Protein AF-0000000065848396 (afdb_homodimer)

Solvent-accessible surface area (backbone atoms only — not comparable to full-atom values): 16057 Å² total; per-residue (Å²): 111,84,76,54,69,66,29,52,51,47,54,48,28,30,53,75,63,71,50,52,52,66,54,48,19,72,72,70,73,44,56,36,46,55,53,37,18,37,44,68,37,50,37,58,39,52,72,68,53,24,49,52,49,33,57,69,35,70,49,64,78,75,54,36,60,64,39,44,38,83,53,74,72,52,71,54,66,94,72,57,81,52,70,48,51,32,45,59,54,50,51,43,37,43,39,29,64,21,47,49,54,54,48,32,75,74,74,41,67,54,36,61,36,84,72,64,48,51,63,48,79,46,82,41,88,39,99,93,44,46,22,43,33,39,40,38,38,14,36,54,46,66,68,78,87,128,119,84,77,53,68,66,29,52,51,49,52,48,30,29,54,75,64,71,51,51,51,67,55,47,18,72,73,70,75,44,57,36,46,57,53,36,17,38,45,67,37,50,35,60,40,52,70,69,55,24,48,54,49,31,58,69,37,71,50,65,75,74,52,35,60,65,38,44,37,83,53,74,70,52,74,56,66,92,73,57,83,52,68,48,50,32,45,58,53,50,49,43,39,45,38,30,64,21,48,49,53,54,48,32,74,75,74,40,68,52,35,61,34,85,72,65,48,52,63,49,78,46,85,40,87,41,98,92,44,46,22,44,34,37,40,37,38,12,34,52,46,66,69,78,88,128

pLDDT: mean 94.04, std 8.01, range [52.53, 98.75]

Nearest PDB structures (foldseek):
  2ivb-assembly1_C  TM=9.285E-01  e=3.040E-15  Escherichia coli
  2ivg-assembly1_J  TM=9.395E-01  e=4.922E-15  Escherichia coli
  2iu7-assembly1_I  TM=9.360E-01  e=4.108E-15  Escherichia coli
  2iuo-assembly1_J  TM=9.407E-01  e=5.896E-15  Escherichia coli
  2ivq-assembly1_D  TM=9.450E-01  e=2.088E-14  Escherichia coli

InterPro domains:
  IPR003712 Cyanate lyase, C-terminal [PF02560] (78-145)
  IPR003712 Cyanate lyase, C-terminal [SM01116] (74-146)
  IPR003712 Cyanate lyase, C-terminal [cd00559] (79-146)
  IPR008076 Cyanate hydratase [MF_00535] (1-146)
  IPR008076 Cyanate hydratase [PIRSF001263] (3-146)
  IPR008076 Cyanate hydratase [PR01693] (14-29)
  IPR008076 Cyanate hydratase [PR01693] (34-51)
  IPR008076 Cyanate hydratase [PR01693] (82-96)
  IPR008076 Cyanate hydratase [PR01693] (100-116)
  IPR008076 Cyanate hydratase [PR01693] (131-141)
  IPR008076 Cyanate hydratase [PTHR34186] (4-146)
  IPR008076 Cyanate hydratase [TIGR00673] (3-146)
  IPR010982 Lambda repressor-like, DNA-binding domain superfamily [G3DSA:1.10.260.40] (4-78)
  IPR010982 Lambda repressor-like, DNA-binding domain superfamily [SSF47413] 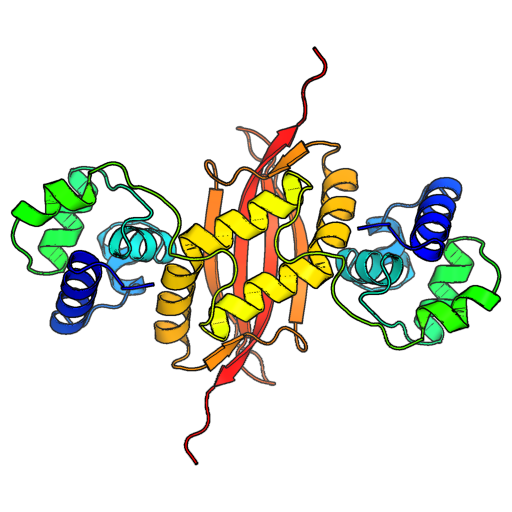(1-76)
  IPR036581 Cyanate lyase, C-terminal domain superfamily [G3DSA:3.30.1160.10] (80-146)
  IPR036581 Cyanate lyase, C-terminal domain superfamily [SSF55234] (79-146)

Organism: Trichormus variabilis (strain ATCC 29413 / PCC 7937) (NCBI:txid240292)

Sequence (292 aa):
MSIPEITQTLLQAKKDQGLSFADLEAILGRNEVWIAALFYRQASASEEEAKLLVEALGLDPSYIQHLTEYPIKGLGPIVPTDPLIYRFYEIMQVYGFPIKQVIQEKFGDGIMSAIDFTLDVEKEADPKGDRVKITMSGKFLPYKKWMSIPEITQTLLQAKKDQGLSFADLEAILGRNEVWIAALFYRQASASEEEAKLLVEALGLDPSYIQHLTEYPIKGLGPIVPTDPLIYRFYEIMQVYGFPIKQVIQEKFGDGIMSAIDFTLDVEKEADPKGDRVKITMSGKFLPYKKW

Radius of gyration: 21.17 Å; Cα contacts (8 Å, |Δi|>4): 475; chains: 2; bounding box: 58×64×42 Å

Foldseek 3Di:
DDQDPQLVVLVVLCVVLVHALVNLCVQLVDASVQVNCLSSQQDADDLVSLVSSCVSSVHDSVCSVVSHDHGDHDDDDPQDPPPVVNVVVVVCVVCVVVVVVVCCVVPNAFDFDPVQKDKHWDWDDDPVDIDIDMDIHGDTDHDDDD/DDQDPQLVVLVVLCVVLVHALVNLCVQLVDASVQVNCLSSQQDADDLVSLVSSCVSSVHDSVCSVVSHDHGDHDDDDPQDPPPVVNVVVVVCVVCVVVVVVVCCVVPNAFDFDPVQKDKHWDWDDDPVDIDIDMDIHGDTDHDDDD

Secondary structure (DSSP, 8-state):
----HHHHHHHHHHHHTT--HHHHHHHHSS-HHHHHHHHTTSS---HHHHHHHHHHHT--TTHHHHHHSPPPP--S-SS--SHHHHHHHHHHHHHHHHHHHHHHHHH-SEEEEEEEEEEEEEEEP-TT--EEEEEEEEEEEEPP--/----HHHHHHHHHHHHTT--HHHHHHHHSS-HHHHHHHHTTSS---HHHHHHHHHHHT--THHHHHHHSPPPP--S-SS--SHHHHHHHHHHHHHHHHHHHHHHHHH-SEEEEEEEEEEEEEEEP-TT--EEEEEEEEEEEEPP--

Structure (mmCIF, N/CA/C/O backbone):
data_AF-0000000065848396-model_v1
#
loop_
_entity.id
_entity.type
_entity.pdbx_description
1 polymer 'Cyanate hydratase'
#
loop_
_atom_site.group_PDB
_atom_site.id
_atom_site.type_symbol
_atom_site.label_atom_id
_atom_site.label_alt_id
_atom_site.label_comp_id
_atom_site.label_asym_id
_atom_site.label_entity_id
_atom_site.label_seq_id
_atom_site.pdbx_PDB_ins_code
_atom_site.Cartn_x
_atom_site.Cartn_y
_atom_site.Cartn_z
_atom_site.occupancy
_atom_site.B_iso_or_equiv
_atom_site.auth_seq_id
_atom_site.auth_comp_id
_atom_site.auth_asym_id
_atom_site.auth_atom_id
_atom_site.pdbx_PDB_model_num
ATOM 1 N N . MET A 1 1 ? 2.34 18.516 -9.391 1 52.53 1 MET A N 1
ATOM 2 C CA . MET A 1 1 ? 1.205 19.141 -8.711 1 52.53 1 MET A CA 1
ATOM 3 C C . MET A 1 1 ? 1.679 20.141 -7.664 1 52.53 1 MET A C 1
ATOM 5 O O . MET A 1 1 ? 2.752 19.984 -7.082 1 52.53 1 MET A O 1
ATOM 9 N N . SER A 1 2 ? 1.187 21.375 -7.848 1 64.31 2 SER A N 1
ATOM 10 C CA . SER A 1 2 ? 1.61 22.438 -6.938 1 64.31 2 SER A CA 1
ATOM 11 C C . SER A 1 2 ? 1.011 22.234 -5.551 1 64.31 2 SER A C 1
ATOM 13 O O . SER A 1 2 ? -0.175 21.922 -5.418 1 64.31 2 SER A O 1
ATOM 15 N N . ILE A 1 3 ? 1.808 21.969 -4.516 1 78.06 3 ILE A N 1
ATOM 16 C CA . ILE A 1 3 ? 1.399 21.875 -3.119 1 78.06 3 ILE A CA 1
ATOM 17 C C . ILE A 1 3 ? 0.64 23.141 -2.713 1 78.06 3 ILE A C 1
ATOM 19 O O . ILE A 1 3 ? 1.119 24.25 -2.926 1 78.06 3 ILE A O 1
ATOM 23 N N . PRO A 1 4 ? -0.564 22.984 -2.227 1 84.69 4 PRO A N 1
ATOM 24 C CA . PRO A 1 4 ? -1.366 24.141 -1.828 1 84.69 4 PRO A CA 1
ATOM 25 C C . PRO A 1 4 ? -0.643 25.047 -0.832 1 84.69 4 PRO A C 1
ATOM 27 O O . PRO A 1 4 ? 0.176 24.562 -0.041 1 84.69 4 PRO A O 1
ATOM 30 N N . GLU A 1 5 ? -0.976 26.312 -0.883 1 91.75 5 GLU A N 1
ATOM 31 C CA . GLU A 1 5 ? -0.354 27.312 -0.012 1 91.75 5 GLU A CA 1
ATOM 32 C C . GLU A 1 5 ? -0.564 26.969 1.459 1 91.75 5 GLU A C 1
ATOM 34 O O . GLU A 1 5 ? 0.347 27.109 2.275 1 91.75 5 GLU A O 1
ATOM 39 N N . ILE A 1 6 ? -1.731 26.516 1.805 1 94.44 6 ILE A N 1
ATOM 40 C CA . ILE A 1 6 ? -2.021 26.203 3.201 1 94.44 6 ILE A CA 1
ATOM 41 C C . ILE A 1 6 ? -1.119 25.062 3.678 1 94.44 6 ILE A C 1
ATOM 43 O O . ILE A 1 6 ? -0.681 25.062 4.828 1 94.44 6 ILE A O 1
ATOM 47 N N . THR A 1 7 ? -0.862 24.109 2.848 1 96.31 7 THR A N 1
ATOM 48 C CA . THR A 1 7 ? 0.032 23.016 3.201 1 96.31 7 THR A CA 1
ATOM 49 C C . THR A 1 7 ? 1.422 23.547 3.549 1 96.31 7 THR A C 1
ATOM 51 O O . THR A 1 7 ? 2.006 23.156 4.559 1 96.31 7 THR A O 1
ATOM 54 N N . GLN A 1 8 ? 1.905 24.484 2.73 1 96.38 8 GLN A N 1
ATOM 55 C CA . GLN A 1 8 ? 3.211 25.078 2.992 1 96.38 8 GLN A CA 1
ATOM 56 C C . GLN A 1 8 ? 3.221 25.812 4.332 1 96.38 8 GLN A C 1
ATOM 58 O O . GLN A 1 8 ? 4.18 25.703 5.098 1 96.38 8 GLN A O 1
ATOM 63 N N . THR A 1 9 ? 2.188 26.5 4.559 1 97.69 9 THR A N 1
ATOM 64 C CA . THR A 1 9 ? 2.062 27.25 5.805 1 97.69 9 THR A CA 1
ATOM 65 C C . THR A 1 9 ? 2.074 26.297 7.004 1 97.69 9 THR A C 1
ATOM 67 O O . THR A 1 9 ? 2.789 26.531 7.98 1 97.69 9 THR A O 1
ATOM 70 N N . LEU A 1 10 ? 1.293 25.25 6.902 1 98.31 10 LEU A N 1
ATOM 71 C CA . LEU A 1 10 ? 1.194 24.297 7.996 1 98.31 10 LEU A CA 1
ATOM 72 C C . LEU A 1 10 ? 2.529 23.594 8.227 1 98.31 10 LEU A C 1
ATOM 74 O O . LEU A 1 10 ? 2.959 23.422 9.367 1 98.31 10 LEU A O 1
ATOM 78 N N . LEU A 1 11 ? 3.154 23.188 7.16 1 98 11 LEU A N 1
ATOM 79 C CA . LEU A 1 11 ? 4.445 22.516 7.266 1 98 11 LEU A CA 1
ATOM 80 C C . LEU A 1 11 ? 5.488 23.453 7.887 1 98 11 LEU A C 1
ATOM 82 O O . LEU A 1 11 ? 6.277 23.016 8.734 1 98 11 LEU A O 1
ATOM 86 N N . GLN A 1 12 ? 5.465 24.719 7.469 1 98 12 GLN A N 1
ATOM 87 C CA . GLN A 1 12 ? 6.406 25.688 8.023 1 98 12 GLN A CA 1
ATOM 88 C C . GLN A 1 12 ? 6.137 25.938 9.5 1 98 12 GLN A C 1
ATOM 90 O O . GLN A 1 12 ? 7.07 26.016 10.305 1 98 12 GLN A O 1
ATOM 95 N N . ALA A 1 13 ? 4.906 26.062 9.859 1 98.62 13 ALA A N 1
ATOM 96 C CA . ALA A 1 13 ? 4.547 26.266 11.258 1 98.62 13 ALA A CA 1
ATOM 97 C C . ALA A 1 13 ? 5.004 25.094 12.125 1 98.62 13 ALA A C 1
ATOM 99 O O . ALA A 1 13 ? 5.512 25.297 13.234 1 98.62 13 ALA A O 1
ATOM 100 N N . LYS A 1 14 ? 4.758 23.875 11.594 1 98.75 14 LYS A N 1
ATOM 101 C CA . LYS A 1 14 ? 5.227 22.688 12.297 1 98.75 14 LYS A CA 1
ATOM 102 C C . LYS A 1 14 ? 6.73 22.734 12.531 1 98.75 14 LYS A C 1
ATOM 104 O O . LYS A 1 14 ? 7.203 22.453 13.641 1 98.75 14 LYS A O 1
ATOM 109 N N . LYS A 1 15 ? 7.449 23.125 11.523 1 98.06 15 LYS A N 1
ATOM 110 C CA . LYS A 1 15 ? 8.898 23.25 11.609 1 98.06 15 LYS A CA 1
ATOM 111 C C . LYS A 1 15 ? 9.297 24.328 12.609 1 98.06 15 LYS A C 1
ATOM 113 O O . LYS A 1 15 ? 10.219 24.141 13.414 1 98.06 15 LYS A O 1
ATOM 118 N N . ASP A 1 16 ? 8.625 25.453 12.578 1 98.44 16 ASP A N 1
ATOM 119 C CA . ASP A 1 16 ? 8.922 26.578 13.461 1 98.44 16 ASP A CA 1
ATOM 120 C C . ASP A 1 16 ? 8.734 26.188 14.93 1 98.44 16 ASP A C 1
ATOM 122 O O . ASP A 1 16 ? 9.453 26.672 15.805 1 98.44 16 ASP A O 1
ATOM 126 N N . GLN A 1 17 ? 7.793 25.297 15.172 1 98.56 17 GLN A N 1
ATOM 127 C CA . GLN A 1 17 ? 7.512 24.859 16.531 1 98.56 17 GLN A CA 1
ATOM 128 C C . GLN A 1 17 ? 8.422 23.703 16.938 1 98.56 17 GLN A C 1
ATOM 130 O O . GLN A 1 17 ? 8.367 23.234 18.078 1 98.56 17 GLN A O 1
ATOM 135 N N . GLY A 1 18 ? 9.211 23.172 15.969 1 98.31 18 GLY A N 1
ATOM 136 C CA . GLY A 1 18 ? 10.094 22.047 16.234 1 98.31 18 GLY A CA 1
ATOM 137 C C . GLY A 1 18 ? 9.359 20.75 16.469 1 98.31 18 GLY A C 1
ATOM 138 O O . GLY A 1 18 ? 9.789 19.906 17.281 1 98.31 18 GLY A O 1
ATOM 139 N N . LEU A 1 19 ? 8.219 20.625 15.797 1 98.62 19 LEU A N 1
ATOM 140 C CA . LEU A 1 19 ? 7.383 19.453 16.031 1 98.62 19 LEU A CA 1
ATOM 141 C C . LEU A 1 19 ? 7.484 18.484 14.852 1 98.62 19 LEU A C 1
ATOM 143 O O . LEU A 1 19 ? 7.617 18.906 13.703 1 98.62 19 LEU A O 1
ATOM 147 N N . SER A 1 20 ? 7.426 17.156 15.133 1 98.56 20 SER A N 1
ATOM 148 C CA . SER A 1 20 ? 7.215 16.125 14.133 1 98.56 20 SER A CA 1
ATOM 149 C C . SER A 1 20 ? 5.75 15.711 14.062 1 98.56 20 SER A C 1
ATOM 151 O O . SER A 1 20 ? 4.945 16.125 14.906 1 98.56 20 SER A O 1
ATOM 153 N N . PHE A 1 21 ? 5.438 14.977 13.109 1 98.62 21 PHE A N 1
ATOM 154 C CA . PHE A 1 21 ? 4.082 14.438 13.07 1 98.62 21 PHE A CA 1
ATOM 155 C C . PHE A 1 21 ? 3.84 13.484 14.234 1 98.62 21 PHE A C 1
ATOM 157 O O . PHE A 1 21 ? 2.719 13.383 14.734 1 98.62 21 PHE A O 1
ATOM 164 N N . ALA A 1 22 ? 4.887 12.797 14.68 1 98.25 22 ALA A N 1
ATOM 165 C CA . ALA A 1 22 ? 4.781 11.953 15.859 1 98.25 22 ALA A CA 1
ATOM 166 C C . ALA A 1 22 ? 4.441 12.781 17.094 1 98.25 22 ALA A C 1
ATOM 168 O O . ALA A 1 22 ? 3.631 12.359 17.922 1 98.25 22 ALA A O 1
ATOM 169 N N . ASP A 1 23 ? 5.055 13.953 17.203 1 98.62 23 ASP A N 1
ATOM 170 C CA . ASP A 1 23 ? 4.723 14.859 18.297 1 98.62 23 ASP A CA 1
ATOM 171 C C . ASP A 1 23 ? 3.258 15.281 18.234 1 98.62 23 ASP A C 1
ATOM 173 O O . ASP A 1 23 ? 2.57 15.32 19.25 1 98.62 23 ASP A O 1
ATOM 177 N N . LEU A 1 24 ? 2.836 15.609 17.047 1 98.75 24 LEU A N 1
ATOM 178 C CA . LEU A 1 24 ? 1.456 16.047 16.875 1 98.75 24 LEU A CA 1
ATOM 179 C C . LEU A 1 24 ? 0.481 14.914 17.188 1 98.75 24 LEU A C 1
ATOM 181 O O . LEU A 1 24 ? -0.616 15.156 17.688 1 98.75 24 LEU A O 1
ATOM 185 N N . GLU A 1 25 ? 0.833 13.672 16.828 1 98.5 25 GLU A N 1
ATOM 186 C CA . GLU A 1 25 ? 0.019 12.523 17.203 1 98.5 25 GLU A CA 1
ATOM 187 C C . GLU A 1 25 ? -0.189 12.461 18.703 1 98.5 25 GLU A C 1
ATOM 189 O O . GLU A 1 25 ? -1.297 12.195 19.172 1 98.5 25 GLU A O 1
ATOM 194 N N . ALA A 1 26 ? 0.843 12.711 19.438 1 98.19 26 ALA A N 1
ATOM 195 C CA . ALA A 1 26 ? 0.766 12.695 20.891 1 98.19 26 ALA A CA 1
ATOM 196 C C . ALA A 1 26 ? -0.156 13.805 21.406 1 98.19 26 ALA A C 1
ATOM 198 O O . ALA A 1 26 ? -0.846 13.625 22.406 1 98.19 26 ALA A O 1
ATOM 199 N N . ILE A 1 27 ? -0.21 14.906 20.703 1 98 27 ILE A N 1
ATOM 200 C CA . ILE A 1 27 ? -0.981 16.062 21.125 1 98 27 ILE A CA 1
ATOM 201 C C . ILE A 1 27 ? -2.451 15.875 20.75 1 98 27 ILE A C 1
ATOM 203 O O . ILE A 1 27 ? -3.342 16.141 21.562 1 98 27 ILE A O 1
ATOM 207 N N . LEU A 1 28 ? -2.711 15.383 19.562 1 98.06 28 LEU A N 1
ATOM 208 C CA . LEU A 1 28 ? -4.066 15.336 19.016 1 98.06 28 LEU A CA 1
ATOM 209 C C . LEU A 1 28 ? -4.73 14 19.328 1 98.06 28 LEU A C 1
ATOM 211 O O . LEU A 1 28 ? -5.953 13.875 19.281 1 98.06 28 LEU A O 1
ATOM 215 N N . GLY A 1 29 ? -3.877 12.945 19.562 1 97.81 29 GLY A N 1
ATOM 216 C CA . GLY A 1 29 ? -4.418 11.609 19.734 1 97.81 29 GLY A CA 1
ATOM 217 C C . GLY A 1 29 ? -4.883 10.977 18.438 1 97.81 29 GLY A C 1
ATOM 218 O O . GLY A 1 29 ? -5.812 10.164 18.438 1 97.81 29 GLY A O 1
ATOM 219 N N . ARG A 1 30 ? -4.383 11.445 17.344 1 97.75 30 ARG A N 1
ATOM 220 C CA . ARG A 1 30 ? -4.688 10.906 16.016 1 97.75 30 ARG A CA 1
ATOM 221 C C . ARG A 1 30 ? -3.42 10.438 15.32 1 97.75 30 ARG A C 1
ATOM 223 O O . ARG A 1 30 ? -2.328 10.945 15.586 1 97.75 30 ARG A O 1
ATOM 230 N N . ASN A 1 31 ? -3.562 9.516 14.461 1 97.81 31 ASN A N 1
ATOM 231 C CA . ASN A 1 31 ? -2.453 8.922 13.719 1 97.81 31 ASN A CA 1
ATOM 232 C C . ASN A 1 31 ? -1.663 9.977 12.953 1 97.81 31 ASN A C 1
ATOM 234 O O . ASN A 1 31 ? -2.246 10.883 12.352 1 97.81 31 ASN A O 1
ATOM 238 N N . GLU A 1 32 ? -0.376 9.797 12.992 1 98.44 32 GLU A N 1
ATOM 239 C CA . GLU A 1 32 ? 0.486 10.812 12.391 1 98.44 32 GLU A CA 1
ATOM 240 C C . GLU A 1 32 ? 0.264 10.906 10.883 1 98.44 32 GLU A C 1
ATOM 242 O O . GLU A 1 32 ? 0.361 11.984 10.305 1 98.44 32 GLU A O 1
ATOM 247 N N . VAL A 1 33 ? -0.006 9.781 10.203 1 98.38 33 VAL A N 1
ATOM 248 C CA . VAL A 1 33 ? -0.252 9.836 8.766 1 98.38 33 VAL A CA 1
ATOM 249 C C . VAL A 1 33 ? -1.547 10.594 8.484 1 98.38 33 VAL A C 1
ATOM 251 O O . VAL A 1 33 ? -1.633 11.359 7.523 1 98.38 33 VAL A O 1
ATOM 254 N N . TRP A 1 34 ? -2.533 10.422 9.336 1 98 34 TRP A N 1
ATOM 255 C CA . TRP A 1 34 ? -3.785 11.156 9.203 1 98 34 TRP A CA 1
ATOM 256 C C . TRP A 1 34 ? -3.559 12.656 9.391 1 98 34 TRP A C 1
ATOM 258 O O . TRP A 1 34 ? -4.113 13.469 8.648 1 98 34 TRP A O 1
ATOM 268 N N . ILE A 1 35 ? -2.73 13.008 10.375 1 98.62 35 ILE A N 1
ATOM 269 C CA . ILE A 1 35 ? -2.424 14.414 10.609 1 98.62 35 ILE A CA 1
ATOM 270 C C . ILE A 1 35 ? -1.701 15 9.398 1 98.62 35 ILE A C 1
ATOM 272 O O . ILE A 1 35 ? -2.006 16.109 8.961 1 98.62 35 ILE A O 1
ATOM 276 N N . ALA A 1 36 ? -0.759 14.219 8.852 1 98.25 36 ALA A N 1
ATOM 277 C CA . ALA A 1 36 ? -0.097 14.664 7.625 1 98.25 36 ALA A CA 1
ATOM 278 C C . ALA A 1 36 ? -1.104 14.852 6.492 1 98.25 36 ALA A C 1
ATOM 280 O O . ALA A 1 36 ? -0.993 15.789 5.703 1 98.25 36 ALA A O 1
ATOM 281 N N . ALA A 1 37 ? -2.068 14.008 6.383 1 97 37 ALA A N 1
ATOM 282 C CA . ALA A 1 37 ? -3.109 14.133 5.363 1 97 37 ALA A CA 1
ATOM 283 C C . ALA A 1 37 ? -3.92 15.406 5.562 1 97 37 ALA A C 1
ATOM 285 O O . ALA A 1 37 ? -4.355 16.031 4.59 1 97 37 ALA A O 1
ATOM 286 N N . LEU A 1 38 ? -4.105 15.82 6.805 1 97.06 38 LEU A N 1
ATOM 287 C CA . LEU A 1 38 ? -4.77 17.078 7.094 1 97.06 38 LEU A CA 1
ATOM 288 C C . LEU A 1 38 ? -3.973 18.25 6.531 1 97.06 38 LEU A C 1
ATOM 290 O O . LEU A 1 38 ? -4.543 19.172 5.938 1 97.06 38 LEU A O 1
ATOM 294 N N . PHE A 1 39 ? -2.654 18.156 6.699 1 97.62 39 PHE A N 1
ATOM 295 C CA . PHE A 1 39 ? -1.775 19.203 6.188 1 97.62 39 PHE A CA 1
ATOM 296 C C . PHE A 1 39 ? -1.94 19.359 4.68 1 97.62 39 PHE A C 1
ATOM 298 O O . PHE A 1 39 ? -1.906 20.469 4.156 1 97.62 39 PHE A O 1
ATOM 305 N N . TYR A 1 40 ? -2.186 18.25 4.043 1 95.81 40 TYR A N 1
ATOM 306 C CA . TYR A 1 40 ? -2.281 18.25 2.59 1 95.81 40 TYR A CA 1
ATOM 307 C C . TYR A 1 40 ? -3.73 18.375 2.139 1 95.81 40 TYR A C 1
ATOM 309 O O . TYR A 1 40 ? -4.043 18.172 0.963 1 95.81 40 TYR A O 1
ATOM 317 N N . ARG A 1 41 ? -4.602 18.625 3.062 1 94.44 41 ARG A N 1
ATOM 318 C CA . ARG A 1 41 ? -6.023 18.828 2.811 1 94.44 41 ARG A CA 1
ATOM 319 C C . ARG A 1 41 ? -6.645 17.594 2.158 1 94.44 41 ARG A C 1
ATOM 321 O O . ARG A 1 41 ? -7.438 17.719 1.222 1 94.44 41 ARG A O 1
ATOM 328 N N . GLN A 1 42 ? -6.254 16.422 2.617 1 94.56 42 GLN A N 1
ATOM 329 C CA . GLN A 1 42 ? -6.824 15.156 2.148 1 94.56 42 GLN A CA 1
ATOM 330 C C . GLN A 1 42 ? -7.707 14.523 3.221 1 94.56 42 GLN A C 1
ATOM 332 O O . GLN A 1 42 ? -8.164 13.391 3.062 1 94.56 42 GLN A O 1
ATOM 337 N N . ALA A 1 43 ? -7.859 15.227 4.336 1 95.81 43 ALA A N 1
ATOM 338 C CA . ALA A 1 43 ? -8.734 14.852 5.445 1 95.81 43 ALA A CA 1
ATOM 339 C C . ALA A 1 43 ? -9.383 16.078 6.066 1 95.81 43 ALA A C 1
ATOM 341 O O . ALA A 1 43 ? -9 17.219 5.773 1 95.81 43 ALA A O 1
ATOM 342 N N . SER A 1 44 ? -10.398 15.844 6.832 1 96.81 44 SER A N 1
ATOM 343 C CA . SER A 1 44 ? -11.07 16.906 7.566 1 96.81 44 SER A CA 1
ATOM 344 C C . SER A 1 44 ? -11.062 16.641 9.062 1 96.81 44 SER A C 1
ATOM 346 O O . SER A 1 44 ? -11.359 15.531 9.5 1 96.81 44 SER A O 1
ATOM 348 N N . ALA A 1 45 ? -10.68 17.656 9.75 1 97.81 45 ALA A N 1
ATOM 349 C CA . ALA A 1 45 ? -10.656 17.562 11.203 1 97.81 45 ALA A CA 1
ATOM 350 C C . ALA A 1 45 ? -11.984 18.016 11.805 1 97.81 45 ALA A C 1
ATOM 352 O O . ALA A 1 45 ? -12.727 18.766 11.172 1 97.81 45 ALA A O 1
ATOM 353 N N . SER A 1 46 ? -12.258 17.516 12.984 1 97.88 46 SER A N 1
ATOM 354 C CA . SER A 1 46 ? -13.289 18.172 13.781 1 97.88 46 SER A CA 1
ATOM 355 C C . SER A 1 46 ? -12.844 19.547 14.242 1 97.88 46 SER A C 1
ATOM 357 O O . SER A 1 46 ? -11.656 19.875 14.188 1 97.88 46 SER A O 1
ATOM 359 N N . GLU A 1 47 ? -13.828 20.266 14.711 1 97.81 47 GLU A N 1
ATOM 360 C CA . GLU A 1 47 ? -13.484 21.578 15.258 1 97.81 47 GLU A CA 1
ATOM 361 C C . GLU A 1 47 ? -12.5 21.453 16.406 1 97.81 47 GLU A C 1
ATOM 363 O O . GLU A 1 47 ? -11.547 22.234 16.516 1 97.81 47 GLU A O 1
ATOM 368 N N . GLU A 1 48 ? -12.719 20.5 17.25 1 98.19 48 GLU A N 1
ATOM 369 C CA . GLU A 1 48 ? -11.844 20.281 18.391 1 98.19 48 GLU A CA 1
ATOM 370 C C . GLU A 1 48 ? -10.43 19.906 17.953 1 98.19 48 GLU A C 1
ATOM 372 O O . GLU A 1 48 ? -9.453 20.453 18.469 1 98.19 48 GLU A O 1
ATOM 377 N N . GLU A 1 49 ? -10.289 19.031 17.031 1 98.38 49 GLU A N 1
ATOM 378 C CA . GLU A 1 49 ? -8.992 18.609 16.5 1 98.38 49 GLU A CA 1
ATOM 379 C C . GLU A 1 49 ? -8.266 19.797 15.859 1 98.38 49 GLU A C 1
ATOM 381 O O . GLU A 1 49 ? -7.066 19.969 16.078 1 98.38 49 GLU A O 1
ATOM 386 N N . ALA A 1 50 ? -9.062 20.531 15.109 1 98.5 50 ALA A N 1
ATOM 387 C CA . ALA A 1 50 ? -8.484 21.672 14.406 1 98.5 50 ALA A CA 1
ATOM 388 C C . ALA A 1 50 ? -7.957 22.703 15.391 1 98.5 50 ALA A C 1
ATOM 390 O O . ALA A 1 50 ? -6.879 23.266 15.188 1 98.5 50 ALA A O 1
ATOM 391 N N . LYS A 1 51 ? -8.664 22.969 16.422 1 98.44 51 LYS A N 1
ATOM 392 C CA . LYS A 1 51 ? -8.242 23.922 17.438 1 98.44 51 LYS A CA 1
ATOM 393 C C . LYS A 1 51 ? -6.941 23.484 18.094 1 98.44 51 LYS A C 1
ATOM 395 O O . LYS A 1 51 ? -6.012 24.281 18.25 1 98.44 51 LYS A O 1
ATOM 400 N N . LEU A 1 52 ? -6.871 22.219 18.453 1 98.5 52 LEU A N 1
ATOM 401 C CA . LEU A 1 52 ? -5.664 21.672 19.062 1 98.5 52 LEU A CA 1
ATOM 402 C C . LEU A 1 52 ? -4.465 21.812 18.141 1 98.5 52 LEU A C 1
ATOM 404 O O . LEU A 1 52 ? -3.377 22.203 18.562 1 98.5 52 LEU A O 1
ATOM 408 N N . LEU A 1 53 ? -4.691 21.516 16.891 1 98.69 53 LEU A N 1
ATOM 409 C CA . LEU A 1 53 ? -3.611 21.578 15.906 1 98.69 53 LEU A CA 1
ATOM 410 C C . LEU A 1 53 ? -3.137 23 15.703 1 98.69 53 LEU A C 1
ATOM 412 O O . LEU A 1 53 ? -1.932 23.266 15.711 1 98.69 53 LEU A O 1
ATOM 416 N N . VAL A 1 54 ? -4.066 23.906 15.523 1 98.62 54 VAL A N 1
ATOM 417 C CA . VAL A 1 54 ? -3.75 25.312 15.273 1 98.62 54 VAL A CA 1
ATOM 418 C C . VAL A 1 54 ? -3.008 25.891 16.484 1 98.62 54 VAL A C 1
ATOM 420 O O . VAL A 1 54 ? -2.043 26.641 16.312 1 98.62 54 VAL A O 1
ATOM 423 N N . GLU A 1 55 ? -3.428 25.547 17.625 1 98.62 55 GLU A N 1
ATOM 424 C CA . GLU A 1 55 ? -2.754 25.984 18.844 1 98.62 55 GLU A CA 1
ATOM 4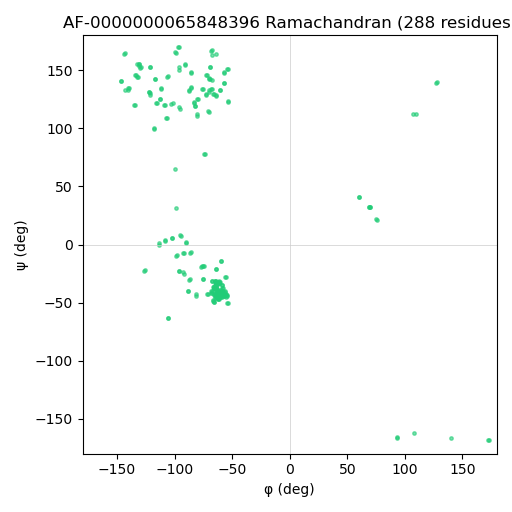25 C C . GLU A 1 55 ? -1.341 25.422 18.938 1 98.62 55 GLU A C 1
ATOM 427 O O . GLU A 1 55 ? -0.388 26.141 19.219 1 98.62 55 GLU A O 1
ATOM 432 N N . ALA A 1 56 ? -1.214 24.172 18.656 1 98.62 56 ALA A N 1
ATOM 433 C CA . ALA A 1 56 ? 0.091 23.516 18.719 1 98.62 56 ALA A CA 1
ATOM 434 C C . ALA A 1 56 ? 1.063 24.141 17.719 1 98.62 56 ALA A C 1
ATOM 436 O O . ALA A 1 56 ? 2.264 24.234 17.984 1 98.62 56 ALA A O 1
ATOM 437 N N . LEU A 1 57 ? 0.53 24.609 16.609 1 98.75 57 LEU A N 1
ATOM 438 C CA . LEU A 1 57 ? 1.362 25.125 15.539 1 98.75 57 LEU A CA 1
ATOM 439 C C . LEU A 1 57 ? 1.563 26.641 15.688 1 98.75 57 LEU A C 1
ATOM 441 O O . LEU A 1 57 ? 2.314 27.25 14.93 1 98.75 57 LEU A O 1
ATOM 445 N N . GLY A 1 58 ? 0.864 27.219 16.625 1 98.5 58 GLY A N 1
ATOM 446 C CA . GLY A 1 58 ? 0.965 28.656 16.828 1 98.5 58 GLY A CA 1
ATOM 447 C C . GLY A 1 58 ? 0.363 29.469 15.695 1 98.5 58 GLY A C 1
ATOM 448 O O . GLY A 1 58 ? 0.884 30.516 15.336 1 98.5 58 GLY A O 1
ATOM 449 N N . LEU A 1 59 ? -0.651 28.953 15.094 1 98.44 59 LEU A N 1
ATOM 450 C CA . LEU A 1 59 ? -1.266 29.594 13.945 1 98.44 59 LEU A CA 1
ATOM 451 C C . LEU A 1 59 ? -2.51 30.375 14.359 1 98.44 59 LEU A C 1
ATOM 453 O O . LEU A 1 59 ? -3.041 30.172 15.453 1 98.44 59 LEU A O 1
ATOM 457 N N . ASP A 1 60 ? -2.926 31.219 13.461 1 97.88 60 ASP A N 1
ATOM 458 C CA . ASP A 1 60 ? -4.145 32 13.641 1 97.88 60 ASP A CA 1
ATOM 459 C C . ASP A 1 60 ? -5.379 31.109 13.609 1 97.88 60 ASP A C 1
ATOM 461 O O . ASP A 1 60 ? -5.465 30.188 12.789 1 97.88 60 ASP A O 1
ATOM 465 N N . PRO A 1 61 ? -6.414 31.406 14.484 1 97.81 61 PRO A N 1
ATOM 466 C CA . PRO A 1 61 ? -7.633 30.594 14.531 1 97.81 61 PRO A CA 1
ATOM 467 C C . PRO A 1 61 ? -8.375 30.562 13.195 1 97.81 61 PRO A C 1
ATOM 469 O O . PRO A 1 61 ? -9.25 29.719 12.992 1 97.81 61 PRO A O 1
ATOM 472 N N . SER A 1 62 ? -8.039 31.438 12.297 1 97.19 62 SER A N 1
ATOM 473 C CA . SER A 1 62 ? -8.688 31.453 10.992 1 97.19 62 SER A CA 1
ATOM 474 C C . SER A 1 62 ? -8.406 30.172 10.211 1 97.19 62 SER A C 1
ATOM 476 O O . SER A 1 62 ? -9.148 29.828 9.289 1 97.19 62 SER A O 1
ATOM 478 N N . TYR A 1 63 ? -7.363 29.438 10.531 1 97.44 63 TYR A N 1
ATOM 479 C CA . TYR A 1 63 ? -7.008 28.219 9.82 1 97.44 63 TYR A CA 1
ATOM 480 C C . TYR A 1 63 ? -7.945 27.078 10.203 1 97.44 63 TYR A C 1
ATOM 482 O O . TYR A 1 63 ? -8.008 26.047 9.508 1 97.44 63 TYR A O 1
ATOM 490 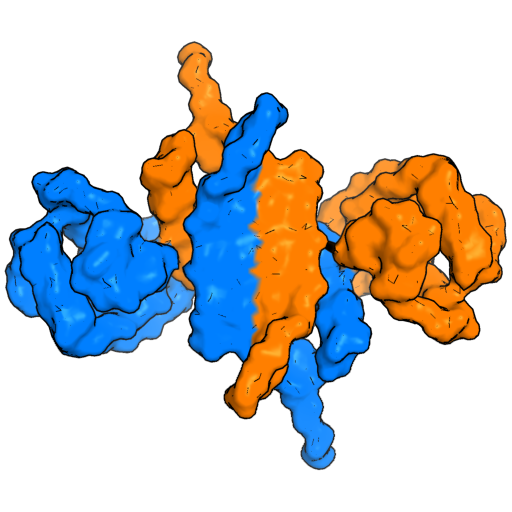N N . ILE A 1 64 ? -8.672 27.219 11.359 1 98 64 ILE A N 1
ATOM 491 C CA . ILE A 1 64 ? -9.586 26.188 11.82 1 98 64 ILE A CA 1
ATOM 492 C C . ILE A 1 64 ? -10.641 25.922 10.742 1 98 64 ILE A C 1
ATOM 494 O O . ILE A 1 64 ? -10.961 24.766 10.453 1 98 64 ILE A O 1
ATOM 498 N N . GLN A 1 65 ? -11.109 26.969 10.125 1 96.81 65 GLN A N 1
ATOM 499 C CA . GLN A 1 65 ? -12.133 26.812 9.094 1 96.81 65 GLN A CA 1
ATOM 500 C C . GLN A 1 65 ? -11.609 26 7.914 1 96.81 65 GLN A C 1
ATOM 502 O O . GLN A 1 65 ? -12.32 25.141 7.383 1 96.81 65 GLN A O 1
ATOM 507 N N . HIS A 1 66 ? -10.414 26.25 7.465 1 96 66 HIS A N 1
ATOM 508 C CA . HIS A 1 66 ? -9.82 25.531 6.348 1 96 66 HIS A CA 1
ATOM 509 C C . HIS A 1 66 ? -9.648 24.047 6.672 1 96 66 HIS A C 1
ATOM 511 O O . HIS A 1 66 ? -9.891 23.188 5.824 1 96 66 HIS A O 1
ATOM 517 N N . LEU A 1 67 ? -9.266 23.734 7.891 1 97.56 67 LEU A N 1
ATOM 518 C CA . LEU A 1 67 ? -8.922 22.391 8.305 1 97.56 67 LEU A CA 1
ATOM 519 C C . LEU A 1 67 ? -10.18 21.547 8.523 1 97.56 67 LEU A C 1
ATOM 521 O O . LEU A 1 67 ? -10.117 20.312 8.555 1 97.56 67 LEU A O 1
ATOM 525 N N . THR A 1 68 ? -11.328 22.219 8.703 1 97.88 68 THR A N 1
ATOM 526 C CA . THR A 1 68 ? -12.57 21.5 8.969 1 97.88 68 THR A CA 1
ATOM 527 C C . THR A 1 68 ? -13.391 21.344 7.691 1 97.88 68 THR A C 1
ATOM 529 O O . THR A 1 68 ? -14.359 20.594 7.66 1 97.88 68 THR A O 1
ATOM 532 N N . GLU A 1 69 ? -12.992 22.016 6.613 1 95.12 69 GLU A N 1
ATOM 533 C CA . GLU A 1 69 ? -13.703 21.953 5.34 1 95.12 69 GLU A CA 1
ATOM 534 C C . GLU A 1 69 ? -13.547 20.578 4.691 1 95.12 69 GLU A C 1
ATOM 536 O O . GLU A 1 69 ? -12.508 19.938 4.84 1 95.12 69 GLU A O 1
ATOM 541 N N . TYR A 1 70 ? -14.523 20.172 3.881 1 92.06 70 TYR A N 1
ATOM 542 C CA . TYR A 1 70 ? -14.461 18.906 3.166 1 92.06 70 TYR A CA 1
ATOM 543 C C . TYR A 1 70 ? -13.445 18.969 2.033 1 92.06 70 TYR A C 1
ATOM 545 O O . TYR A 1 70 ? -13.492 19.875 1.195 1 92.06 70 TYR A O 1
ATOM 553 N N . PRO A 1 71 ? -12.648 18.062 2.006 1 89.56 71 PRO A N 1
ATOM 554 C CA . PRO A 1 71 ? -11.555 18.125 1.033 1 89.56 71 PRO A CA 1
ATOM 555 C C . PRO A 1 71 ? -11.938 17.578 -0.333 1 89.56 71 PRO A C 1
ATOM 557 O O . PRO A 1 71 ? -12.836 16.734 -0.428 1 89.56 71 PRO A O 1
ATOM 560 N N . ILE A 1 72 ? -11.297 18.203 -1.37 1 85.94 72 ILE A N 1
ATOM 561 C CA . ILE A 1 72 ? -11.164 17.516 -2.648 1 85.94 72 ILE A CA 1
ATOM 562 C C . ILE A 1 72 ? -9.953 16.578 -2.607 1 85.94 72 ILE A C 1
ATOM 564 O O . ILE A 1 72 ? -8.828 17.031 -2.359 1 85.94 72 ILE A O 1
ATOM 568 N N . LYS A 1 73 ? -10.188 15.375 -2.832 1 85.38 73 LYS A N 1
ATOM 569 C CA . LYS A 1 73 ? -9.125 14.398 -2.611 1 85.38 73 LYS A CA 1
ATOM 570 C C . LYS A 1 73 ? -8.391 14.078 -3.908 1 85.38 73 LYS A C 1
ATOM 572 O O . LYS A 1 73 ? -8.977 14.125 -4.992 1 85.38 73 LYS A O 1
ATOM 577 N N . GLY A 1 74 ? -7.086 13.742 -3.641 1 83.19 74 GLY A N 1
ATOM 578 C CA . GLY A 1 74 ? -6.207 13.43 -4.758 1 83.19 74 GLY A CA 1
ATOM 579 C C . GLY A 1 74 ? -5.152 14.492 -5 1 83.19 74 GLY A C 1
ATOM 580 O O . GLY A 1 74 ? -5.477 15.641 -5.305 1 83.19 74 GLY A O 1
ATOM 581 N N . LEU A 1 75 ? -3.863 14.344 -4.816 1 73.81 75 LEU A N 1
ATOM 582 C CA . LEU A 1 75 ? -2.777 15.32 -4.852 1 73.81 75 LEU A CA 1
ATOM 583 C C . LEU A 1 75 ? -2.064 15.289 -6.203 1 73.81 75 LEU A C 1
ATOM 585 O O . LEU A 1 75 ? -0.992 15.883 -6.355 1 73.81 75 LEU A O 1
ATOM 589 N N . GLY A 1 76 ? -2.719 14.992 -7.242 1 65.56 76 GLY A N 1
ATOM 590 C CA . GLY A 1 76 ? -2.078 15.102 -8.539 1 65.56 76 GLY A CA 1
ATOM 591 C C . GLY A 1 76 ? -2.432 13.969 -9.484 1 65.56 76 GLY A C 1
ATOM 592 O O . GLY A 1 76 ? -3.396 13.242 -9.25 1 65.56 76 GLY A O 1
ATOM 593 N N . PRO A 1 77 ? -1.547 13.992 -10.555 1 65.12 77 PRO A N 1
ATOM 594 C CA . PRO A 1 77 ? -1.859 13.031 -11.617 1 65.12 77 PRO A CA 1
ATOM 595 C C . PRO A 1 77 ? -1.762 11.578 -11.156 1 65.12 77 PRO A C 1
ATOM 597 O O . PRO A 1 77 ? -1.165 11.297 -10.109 1 65.12 77 PRO A O 1
ATOM 600 N N . ILE A 1 78 ? -2.35 10.852 -11.984 1 65.31 78 ILE A N 1
ATOM 601 C CA . ILE A 1 78 ? -2.414 9.414 -11.75 1 65.31 78 ILE A CA 1
ATOM 602 C C . ILE A 1 78 ? -1.003 8.828 -11.727 1 65.31 78 ILE A C 1
ATOM 604 O O . ILE A 1 78 ? -0.71 7.93 -10.938 1 65.31 78 ILE A O 1
ATOM 608 N N . VAL A 1 79 ? -0.104 9.445 -12.5 1 74.19 79 VAL A N 1
ATOM 609 C CA . VAL A 1 79 ? 1.268 8.945 -12.469 1 74.19 79 VAL A CA 1
ATOM 610 C C . VAL A 1 79 ? 2.158 9.938 -11.719 1 74.19 79 VAL A C 1
ATOM 612 O O . VAL A 1 79 ? 2.494 11 -12.242 1 74.19 79 VAL A O 1
ATOM 615 N N . PRO A 1 80 ? 2.578 9.523 -10.5 1 81.81 80 PRO A N 1
ATOM 616 C CA . PRO A 1 80 ? 3.385 10.438 -9.688 1 81.81 80 PRO A CA 1
ATOM 617 C C . PRO A 1 80 ? 4.805 10.609 -10.219 1 81.81 80 PRO A C 1
ATOM 619 O O . PRO A 1 80 ? 5.371 9.672 -10.789 1 81.81 80 PRO A O 1
ATOM 622 N N . THR A 1 81 ? 5.402 11.742 -10.102 1 85.06 81 THR A N 1
ATOM 623 C CA . THR A 1 81 ? 6.77 12 -10.539 1 85.06 81 THR A CA 1
ATOM 624 C C . THR A 1 81 ? 7.746 11.867 -9.375 1 85.06 81 THR A C 1
ATOM 626 O O . THR A 1 81 ? 8.953 11.711 -9.578 1 85.06 81 THR A O 1
ATOM 629 N N . ASP A 1 82 ? 7.27 12.016 -8.164 1 90.94 82 ASP A N 1
ATOM 630 C CA . ASP A 1 82 ? 8.125 11.82 -7.004 1 90.94 82 ASP A CA 1
ATOM 631 C C . ASP A 1 82 ? 8.617 10.383 -6.914 1 90.94 82 ASP A C 1
ATOM 633 O O . ASP A 1 82 ? 7.816 9.445 -6.934 1 90.94 82 ASP A O 1
ATOM 637 N N . PRO A 1 83 ? 9.883 10.109 -6.785 1 93.19 83 PRO A N 1
ATOM 638 C CA . PRO A 1 83 ? 10.43 8.75 -6.848 1 93.19 83 PRO A CA 1
ATOM 639 C C . PRO A 1 83 ? 9.883 7.848 -5.738 1 93.19 83 PRO A C 1
ATOM 641 O O . PRO A 1 83 ? 9.609 6.668 -5.977 1 93.19 83 PRO A O 1
ATOM 644 N N . LEU A 1 84 ? 9.742 8.352 -4.531 1 94.69 84 LEU A N 1
ATOM 645 C CA . LEU A 1 84 ? 9.227 7.535 -3.436 1 94.69 84 LEU A CA 1
ATOM 646 C C . LEU A 1 84 ? 7.773 7.141 -3.688 1 94.69 84 LEU A C 1
ATOM 648 O O . LEU A 1 84 ? 7.414 5.969 -3.568 1 94.69 84 LEU A O 1
ATOM 652 N N . ILE A 1 85 ? 6.934 8.07 -4.023 1 93.06 85 ILE A N 1
ATOM 653 C CA . ILE A 1 85 ? 5.516 7.82 -4.258 1 93.06 85 ILE A CA 1
ATOM 654 C C . ILE A 1 85 ? 5.344 6.918 -5.477 1 93.06 85 ILE A C 1
ATOM 656 O O . ILE A 1 85 ? 4.5 6.016 -5.477 1 93.06 85 ILE A O 1
ATOM 660 N N . TYR A 1 86 ? 6.164 7.121 -6.477 1 91.69 86 TYR A N 1
ATOM 661 C CA . TYR A 1 86 ? 6.117 6.32 -7.691 1 91.69 86 TYR A CA 1
ATOM 662 C C . TYR A 1 86 ? 6.32 4.84 -7.375 1 91.69 86 TYR A C 1
ATOM 664 O O . TYR A 1 86 ? 5.715 3.975 -8.016 1 91.69 86 TYR A O 1
ATOM 672 N N . ARG A 1 87 ? 7.168 4.551 -6.43 1 93.31 87 ARG A N 1
ATOM 673 C CA . ARG A 1 87 ? 7.465 3.168 -6.07 1 93.31 87 ARG A CA 1
ATOM 674 C C . ARG A 1 87 ? 6.227 2.471 -5.512 1 93.31 87 ARG A C 1
ATOM 676 O O . ARG A 1 87 ? 6.043 1.269 -5.711 1 93.31 87 ARG A O 1
ATOM 683 N N . PHE A 1 88 ? 5.352 3.186 -4.805 1 93.12 88 PHE A N 1
ATOM 684 C CA . PHE A 1 88 ? 4.113 2.605 -4.297 1 93.12 88 PHE A CA 1
ATOM 685 C C . PHE A 1 88 ? 3.189 2.217 -5.445 1 93.12 88 PHE A C 1
ATOM 687 O O . PHE A 1 88 ? 2.508 1.189 -5.383 1 93.12 88 PHE A O 1
ATOM 694 N N . TYR A 1 89 ? 3.164 3.004 -6.477 1 90.25 89 TYR A N 1
ATOM 695 C CA . TYR A 1 89 ? 2.365 2.68 -7.656 1 90.25 89 TYR A CA 1
ATOM 696 C C . TYR A 1 89 ? 2.93 1.465 -8.383 1 90.25 89 TYR A C 1
ATOM 698 O O . TYR A 1 89 ? 2.176 0.609 -8.852 1 90.25 89 TYR A O 1
ATOM 706 N N . GLU A 1 90 ? 4.227 1.363 -8.477 1 90.12 90 GLU A N 1
ATOM 707 C CA . GLU A 1 90 ? 4.875 0.219 -9.109 1 90.12 90 GLU A CA 1
ATOM 708 C C . GLU A 1 90 ? 4.566 -1.075 -8.359 1 90.12 90 GLU A C 1
ATOM 710 O O . GLU A 1 90 ? 4.348 -2.117 -8.984 1 90.12 90 GLU A O 1
ATOM 715 N N . ILE A 1 91 ? 4.621 -0.963 -7.02 1 93.38 91 ILE A N 1
ATOM 716 C CA . ILE A 1 91 ? 4.297 -2.127 -6.203 1 93.38 91 ILE A CA 1
ATOM 717 C C . ILE A 1 91 ? 2.904 -2.639 -6.562 1 93.38 91 ILE A C 1
ATOM 719 O O . ILE A 1 91 ? 2.701 -3.846 -6.719 1 93.38 91 ILE A O 1
ATOM 723 N N . MET A 1 92 ? 1.961 -1.771 -6.781 1 91.69 92 MET A N 1
ATOM 724 C CA . MET A 1 92 ? 0.597 -2.186 -7.098 1 91.69 92 MET A CA 1
ATOM 725 C C . MET A 1 92 ? 0.503 -2.688 -8.539 1 91.69 92 MET A C 1
ATOM 727 O O . MET A 1 92 ? -0.298 -3.574 -8.836 1 91.69 92 MET A O 1
ATOM 731 N N . GLN A 1 93 ? 1.346 -2.143 -9.391 1 90.31 93 GLN A N 1
ATOM 732 C CA . GLN A 1 93 ? 1.395 -2.637 -10.766 1 90.31 93 GLN A CA 1
ATOM 733 C C . GLN A 1 93 ? 1.857 -4.09 -10.812 1 90.31 93 GLN A C 1
ATOM 735 O O . GLN A 1 93 ? 1.393 -4.871 -11.641 1 90.31 93 GLN A O 1
ATOM 740 N N . VAL A 1 94 ? 2.707 -4.445 -9.93 1 92.06 94 VAL A N 1
ATOM 741 C CA . VAL A 1 94 ? 3.318 -5.773 -9.914 1 92.06 94 VAL A CA 1
ATOM 742 C C . VAL A 1 94 ? 2.447 -6.734 -9.109 1 92.06 94 VAL A C 1
ATOM 744 O O . VAL A 1 94 ? 2.203 -7.863 -9.539 1 92.06 94 VAL A O 1
ATOM 747 N N . TYR A 1 95 ? 1.879 -6.273 -7.965 1 94.88 95 TYR A N 1
ATOM 748 C CA . TYR A 1 95 ? 1.287 -7.199 -7.008 1 94.88 95 TYR A CA 1
ATOM 749 C C . TYR A 1 95 ? -0.223 -7.012 -6.926 1 94.88 95 TYR A C 1
ATOM 751 O O . TYR A 1 95 ? -0.907 -7.73 -6.195 1 94.88 95 TYR A O 1
ATOM 759 N N . GLY A 1 96 ? -0.774 -6.074 -7.727 1 93.81 96 GLY A N 1
ATOM 760 C CA . GLY A 1 96 ? -2.205 -5.824 -7.652 1 93.81 96 GLY A CA 1
ATOM 761 C C . GLY A 1 96 ? -3.041 -7.074 -7.848 1 93.81 96 GLY A C 1
ATOM 762 O O . GLY A 1 96 ? -3.895 -7.391 -7.016 1 93.81 96 GLY A O 1
ATOM 763 N N . PHE A 1 97 ? -2.797 -7.836 -8.867 1 93.94 97 PHE A N 1
ATOM 764 C CA . PHE A 1 97 ? -3.578 -9.031 -9.156 1 93.94 97 PHE A CA 1
ATOM 765 C C . PHE A 1 97 ? -3.275 -10.133 -8.148 1 93.94 97 PHE A C 1
ATOM 767 O O . PHE A 1 97 ? -4.191 -10.773 -7.625 1 93.94 97 PHE A O 1
ATOM 774 N N . PRO A 1 98 ? -1.983 -10.359 -7.785 1 96.31 98 PRO A N 1
ATOM 775 C CA . PRO A 1 98 ? -1.691 -11.312 -6.715 1 96.31 98 PRO A CA 1
ATOM 776 C C . PRO A 1 98 ? -2.438 -10.992 -5.422 1 96.31 98 PRO A C 1
ATOM 778 O O . PRO A 1 98 ? -3.033 -11.891 -4.812 1 96.31 98 PRO A O 1
ATOM 781 N N . ILE A 1 99 ? -2.457 -9.75 -5.051 1 97.38 99 ILE A N 1
ATOM 782 C CA . ILE A 1 99 ? -3.158 -9.328 -3.844 1 97.38 99 ILE A CA 1
ATOM 783 C C . ILE A 1 99 ? -4.652 -9.609 -3.988 1 97.38 99 ILE A C 1
ATOM 785 O O . ILE A 1 99 ? -5.281 -10.141 -3.07 1 97.38 99 ILE A O 1
ATOM 789 N N . LYS A 1 100 ? -5.145 -9.266 -5.125 1 96.56 100 LYS A N 1
ATOM 790 C CA . LYS A 1 100 ? -6.566 -9.492 -5.379 1 96.56 100 LYS A CA 1
ATOM 791 C C . LYS A 1 100 ? -6.93 -10.969 -5.203 1 96.56 100 LYS A C 1
ATOM 793 O O . LYS A 1 100 ? -7.926 -11.289 -4.555 1 96.56 100 LYS A O 1
ATOM 798 N N . GLN A 1 101 ? -6.117 -11.875 -5.727 1 96.69 101 GLN A N 1
ATOM 799 C CA . GLN A 1 101 ? -6.391 -13.305 -5.625 1 96.69 101 GLN A CA 1
ATOM 800 C C . GLN A 1 101 ? -6.391 -13.758 -4.168 1 96.69 101 GLN A C 1
ATOM 802 O O . GLN A 1 101 ? -7.281 -14.508 -3.746 1 96.69 101 GLN A O 1
ATOM 807 N N . VAL A 1 102 ? -5.445 -13.305 -3.428 1 98.31 102 VAL A N 1
ATOM 808 C CA . VAL A 1 102 ? -5.312 -13.719 -2.035 1 98.31 102 VAL A CA 1
ATOM 809 C C . VAL A 1 102 ? -6.477 -13.164 -1.22 1 98.31 102 VAL A C 1
ATOM 811 O O . VAL A 1 102 ? -7.055 -13.867 -0.388 1 98.31 102 VAL A O 1
ATOM 814 N N . ILE A 1 103 ? -6.859 -11.906 -1.453 1 98.25 103 ILE A N 1
ATOM 815 C CA . ILE A 1 103 ? -8 -11.312 -0.766 1 98.25 103 ILE A CA 1
ATOM 816 C C . ILE A 1 103 ? -9.273 -12.094 -1.1 1 98.25 103 ILE A C 1
ATOM 818 O O . ILE A 1 103 ? -10.07 -12.398 -0.212 1 98.25 103 ILE A O 1
ATOM 822 N N . GLN A 1 104 ? -9.453 -12.453 -2.355 1 97.31 104 GLN A N 1
ATOM 823 C CA . GLN A 1 104 ? -10.656 -13.164 -2.775 1 97.31 104 GLN A CA 1
ATOM 824 C C . GLN A 1 104 ? -10.727 -14.555 -2.139 1 97.31 104 GLN A C 1
ATOM 826 O O . GLN A 1 104 ? -11.805 -15.031 -1.798 1 97.31 104 GLN A O 1
ATOM 831 N N . GLU A 1 105 ? -9.633 -15.227 -1.955 1 97.75 105 GLU A N 1
ATOM 832 C CA . GLU A 1 105 ? -9.625 -16.516 -1.291 1 97.75 105 GLU A CA 1
ATOM 833 C C . GLU A 1 105 ? -9.984 -16.391 0.186 1 97.75 105 GLU A C 1
ATOM 835 O O . GLU A 1 105 ? -10.648 -17.266 0.748 1 97.75 105 GLU A O 1
ATOM 840 N N . LYS A 1 106 ? -9.617 -15.242 0.785 1 97.62 106 LYS A N 1
ATOM 841 C CA . LYS A 1 106 ? -9.828 -15.055 2.217 1 97.62 106 LYS A CA 1
ATOM 842 C C . LYS A 1 106 ? -11.227 -14.5 2.494 1 97.62 106 LYS A C 1
ATOM 844 O O . LYS A 1 106 ? -11.82 -14.789 3.535 1 97.62 106 LYS A O 1
ATOM 849 N N . PHE A 1 107 ? -11.773 -13.695 1.546 1 97.31 107 PHE A N 1
ATOM 850 C CA . PHE A 1 107 ? -12.969 -12.922 1.858 1 97.31 107 PHE A CA 1
ATOM 851 C C . PHE A 1 107 ? -14.078 -13.195 0.845 1 97.31 107 PHE A C 1
ATOM 853 O O . PHE A 1 107 ? -15.25 -12.945 1.117 1 97.31 107 PHE A O 1
ATOM 860 N N . GLY A 1 108 ? -13.711 -13.672 -0.327 1 95.94 108 GLY A N 1
ATOM 861 C CA . GLY A 1 108 ? -14.648 -13.695 -1.441 1 95.94 108 GLY A CA 1
ATOM 862 C C . GLY A 1 108 ? -14.555 -12.461 -2.318 1 95.94 108 GLY A C 1
ATOM 863 O O . GLY A 1 108 ? -13.547 -11.758 -2.311 1 95.94 108 GLY A O 1
ATOM 864 N N . ASP A 1 109 ? -15.516 -12.258 -3.145 1 95.69 109 ASP A N 1
ATOM 865 C CA . ASP A 1 109 ? -15.531 -11.148 -4.098 1 95.69 109 ASP A CA 1
ATOM 866 C C . ASP A 1 109 ? -15.969 -9.852 -3.424 1 95.69 109 ASP A C 1
ATOM 868 O O . ASP A 1 109 ? -16.984 -9.82 -2.725 1 95.69 109 ASP A O 1
ATOM 872 N N . GLY A 1 110 ? -15.18 -8.852 -3.531 1 96.38 110 GLY A N 1
ATOM 873 C CA . GLY A 1 110 ? -15.445 -7.562 -2.918 1 96.38 110 GLY A CA 1
ATOM 874 C C . GLY A 1 110 ? -14.289 -6.594 -3.035 1 96.38 110 GLY A C 1
ATOM 875 O O . GLY A 1 110 ? -13.414 -6.766 -3.883 1 96.38 110 GLY A O 1
ATOM 876 N N . ILE A 1 111 ? -14.383 -5.492 -2.293 1 96.75 111 ILE A N 1
ATOM 877 C CA . ILE A 1 111 ? -13.344 -4.465 -2.307 1 96.75 111 ILE A CA 1
ATOM 878 C C . ILE A 1 111 ? -12.953 -4.109 -0.874 1 96.75 111 ILE A C 1
ATOM 880 O O . ILE A 1 111 ? -13.672 -4.434 0.073 1 96.75 111 ILE A O 1
ATOM 884 N N . MET A 1 112 ? -11.742 -3.623 -0.763 1 96.81 112 MET A N 1
ATOM 885 C CA . MET A 1 112 ? -11.305 -3.059 0.511 1 96.81 112 MET A CA 1
ATOM 886 C C . MET A 1 112 ? -11.68 -1.583 0.608 1 96.81 112 MET A C 1
ATOM 888 O O . MET A 1 112 ? -11.406 -0.808 -0.311 1 96.81 112 MET A O 1
ATOM 892 N N . SER A 1 113 ? -12.258 -1.16 1.721 1 94.75 113 SER A N 1
ATOM 893 C CA . SER A 1 113 ? -12.68 0.222 1.926 1 94.75 113 SER A CA 1
ATOM 894 C C . SER A 1 113 ? -11.477 1.158 2.023 1 94.75 113 SER A C 1
ATOM 896 O O . SER A 1 113 ? -10.516 0.869 2.734 1 94.75 113 SER A O 1
ATOM 898 N N . ALA A 1 114 ? -11.578 2.229 1.333 1 91.88 114 ALA A N 1
ATOM 899 C CA . ALA A 1 114 ? -10.602 3.305 1.48 1 91.88 114 ALA A CA 1
ATOM 900 C C . ALA A 1 114 ? -11.164 4.441 2.332 1 91.88 114 ALA A C 1
ATOM 902 O O . ALA A 1 114 ? -10.531 5.492 2.467 1 91.88 114 ALA A O 1
ATOM 903 N N . ILE A 1 115 ? -12.344 4.285 2.9 1 90.88 115 ILE A N 1
ATOM 904 C CA . ILE A 1 115 ? -12.977 5.262 3.783 1 90.88 115 ILE A CA 1
ATOM 905 C C . ILE A 1 115 ? -12.906 4.773 5.227 1 90.88 115 ILE A C 1
ATOM 907 O O . ILE A 1 115 ? -12.328 5.445 6.09 1 90.88 115 ILE A O 1
ATOM 911 N N . ASP A 1 116 ? -13.609 3.566 5.457 1 95.06 116 ASP A N 1
ATOM 912 C CA . ASP A 1 116 ? -13.32 2.9 6.723 1 95.06 116 ASP A CA 1
ATOM 913 C C . ASP A 1 116 ? -11.953 2.23 6.695 1 95.06 116 ASP A C 1
ATOM 915 O O . ASP A 1 116 ? -11.852 1.02 6.484 1 95.06 116 ASP A O 1
ATOM 919 N N . PHE A 1 117 ? -10.969 3.055 6.852 1 96.62 117 PHE A N 1
ATOM 920 C CA . PHE A 1 117 ? -9.594 2.729 6.488 1 96.62 117 PHE A CA 1
ATOM 921 C C . PHE A 1 117 ? -8.609 3.395 7.441 1 96.62 117 PHE A C 1
ATOM 923 O O . PHE A 1 117 ? -8.836 4.523 7.883 1 96.62 117 PHE A O 1
ATOM 930 N N . THR A 1 118 ? -7.496 2.65 7.812 1 96.62 118 THR A N 1
ATOM 931 C CA . THR A 1 118 ? -6.379 3.211 8.562 1 96.62 118 THR A CA 1
ATOM 932 C C . THR A 1 118 ? -5.051 2.881 7.887 1 96.62 118 THR A C 1
ATOM 934 O O . THR A 1 118 ? -4.953 1.897 7.148 1 96.62 118 THR A O 1
ATOM 937 N N . LEU A 1 119 ? -4.078 3.682 8.055 1 97.94 119 LEU A N 1
ATOM 938 C CA . LEU A 1 119 ? -2.732 3.521 7.52 1 97.94 119 LEU A CA 1
ATOM 939 C C . LEU A 1 119 ? -1.684 3.943 8.547 1 97.94 119 LEU A C 1
ATOM 941 O O . LEU A 1 119 ? -1.843 4.965 9.219 1 97.94 119 LEU A O 1
ATOM 945 N N . ASP A 1 120 ? -0.666 3.164 8.703 1 98.06 120 ASP A N 1
ATOM 946 C CA . ASP A 1 120 ? 0.414 3.436 9.641 1 98.06 120 ASP A CA 1
ATOM 947 C C . ASP A 1 120 ? 1.778 3.213 8.992 1 98.06 120 ASP A C 1
ATOM 949 O O . ASP A 1 120 ? 1.918 2.373 8.102 1 98.06 120 ASP A O 1
ATOM 953 N N . VAL A 1 121 ? 2.725 4.02 9.391 1 98.5 121 VAL A N 1
ATOM 954 C CA . VAL A 1 121 ? 4.109 3.896 8.953 1 98.5 121 VAL A CA 1
ATOM 955 C C . VAL A 1 121 ? 5.023 3.697 10.156 1 98.5 121 VAL A C 1
ATOM 957 O O . VAL A 1 121 ? 4.969 4.469 11.125 1 98.5 121 VAL A O 1
ATOM 960 N N . GLU A 1 122 ? 5.852 2.727 10.102 1 98.25 122 GLU A N 1
ATOM 961 C CA . GLU A 1 122 ? 6.793 2.436 11.18 1 98.25 122 GLU A CA 1
ATOM 962 C C . GLU A 1 122 ? 8.203 2.209 10.633 1 98.25 122 GLU A C 1
ATOM 964 O O . GLU A 1 122 ? 8.375 1.896 9.453 1 98.25 122 GLU A O 1
ATOM 969 N N . LYS A 1 123 ? 9.195 2.459 11.523 1 98 123 LYS A N 1
ATOM 970 C CA . LYS A 1 123 ? 10.586 2.074 11.281 1 98 123 LYS A CA 1
ATOM 971 C C . LYS A 1 123 ? 10.906 0.742 11.945 1 98 123 LYS A C 1
ATOM 973 O O . LYS A 1 123 ? 10.734 0.59 13.156 1 98 123 LYS A O 1
ATOM 978 N N . GLU A 1 124 ? 11.258 -0.203 11.125 1 97.25 124 GLU A N 1
ATOM 979 C CA . GLU A 1 124 ? 11.672 -1.508 11.633 1 97.25 124 GLU A CA 1
ATOM 980 C C . GLU A 1 124 ? 13.188 -1.668 11.578 1 97.25 124 GLU A C 1
ATOM 982 O O . GLU A 1 124 ? 13.781 -1.644 10.492 1 97.25 124 GLU A O 1
ATOM 987 N N . ALA A 1 125 ? 13.812 -1.913 12.789 1 96.38 125 ALA A N 1
ATOM 988 C CA . ALA A 1 125 ? 15.258 -2.133 12.82 1 96.38 125 ALA A CA 1
ATOM 989 C C . ALA A 1 125 ? 15.617 -3.477 12.195 1 96.38 125 ALA A C 1
ATOM 991 O O . ALA A 1 125 ? 14.93 -4.473 12.398 1 96.38 125 ALA A O 1
ATOM 992 N N . ASP A 1 126 ? 16.547 -3.395 11.344 1 94.81 126 ASP A N 1
ATOM 993 C CA . ASP A 1 126 ? 17.062 -4.59 10.68 1 94.81 126 ASP A CA 1
ATOM 994 C C . ASP A 1 126 ? 18.578 -4.535 10.531 1 94.81 126 ASP A C 1
ATOM 996 O O . ASP A 1 126 ? 19.125 -3.496 10.164 1 94.81 126 ASP A O 1
ATOM 1000 N N . PRO A 1 127 ? 19.281 -5.625 10.883 1 94.62 127 PRO A N 1
ATOM 1001 C CA . PRO A 1 127 ? 20.734 -5.641 10.758 1 94.62 127 PRO A CA 1
ATOM 1002 C C . PRO A 1 127 ? 21.219 -5.309 9.344 1 94.62 127 PRO A C 1
ATOM 1004 O O . PRO A 1 127 ? 22.312 -4.777 9.172 1 94.62 127 PRO A O 1
ATOM 1007 N N . LYS A 1 128 ? 20.484 -5.574 8.344 1 93.25 128 LYS A N 1
ATOM 1008 C CA . LYS A 1 128 ? 20.859 -5.324 6.957 1 93.25 128 LYS A CA 1
ATOM 1009 C C . LYS A 1 128 ? 20.422 -3.934 6.508 1 93.25 128 LYS A C 1
ATOM 1011 O O . LYS A 1 128 ? 20.609 -3.564 5.348 1 93.25 128 LYS A O 1
ATOM 1016 N N . GLY A 1 129 ? 19.812 -3.135 7.453 1 94.44 129 GLY A N 1
ATOM 1017 C CA . GLY A 1 129 ? 19.297 -1.803 7.18 1 94.44 129 GLY A CA 1
ATOM 1018 C C . GLY A 1 129 ? 17.844 -1.63 7.602 1 94.44 129 GLY A C 1
ATOM 1019 O O . GLY A 1 129 ? 17.016 -2.52 7.387 1 94.44 129 GLY A O 1
ATOM 1020 N N . ASP A 1 130 ? 17.625 -0.492 8.156 1 97.62 130 ASP A N 1
ATOM 1021 C CA . ASP A 1 130 ? 16.281 -0.215 8.648 1 97.62 130 ASP A CA 1
ATOM 1022 C C . ASP A 1 130 ? 15.242 -0.354 7.531 1 97.62 130 ASP A C 1
ATOM 1024 O O . ASP A 1 130 ? 15.547 -0.1 6.363 1 97.62 130 ASP A O 1
ATOM 1028 N N . ARG A 1 131 ? 14.062 -0.769 7.906 1 98.62 131 ARG A N 1
ATOM 1029 C CA . ARG A 1 131 ? 13 -0.996 6.926 1 98.62 131 ARG A CA 1
ATOM 1030 C C . ARG A 1 131 ? 11.82 -0.07 7.172 1 98.62 131 ARG A C 1
ATOM 1032 O O . ARG A 1 131 ? 11.492 0.239 8.32 1 98.62 131 ARG A O 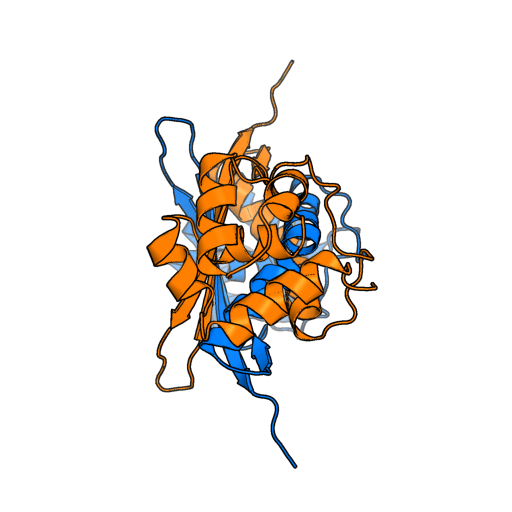1
ATOM 1039 N N . VAL A 1 132 ? 11.195 0.416 6.062 1 98.69 132 VAL A N 1
ATOM 1040 C CA . VAL A 1 132 ? 9.906 1.089 6.125 1 98.69 132 VAL A CA 1
ATOM 1041 C C . VAL A 1 132 ? 8.781 0.052 6.156 1 98.69 132 VAL A C 1
ATOM 1043 O O . VAL A 1 132 ? 8.672 -0.78 5.254 1 98.69 132 VAL A O 1
ATOM 1046 N N . LYS A 1 133 ? 8 0.041 7.191 1 98.62 133 LYS A N 1
ATOM 1047 C CA . LYS A 1 133 ? 6.832 -0.827 7.293 1 98.62 133 LYS A CA 1
ATOM 1048 C C . LYS A 1 133 ? 5.539 -0.025 7.18 1 98.62 133 LYS A C 1
ATOM 1050 O O . LYS A 1 133 ? 5.285 0.871 7.988 1 98.62 133 LYS A O 1
ATOM 1055 N N . ILE A 1 134 ? 4.746 -0.323 6.215 1 98.44 134 ILE A N 1
ATOM 1056 C CA . ILE A 1 134 ? 3.449 0.312 6.008 1 98.44 134 ILE A CA 1
ATOM 1057 C C . ILE A 1 134 ? 2.334 -0.706 6.238 1 98.44 134 ILE A C 1
ATOM 1059 O O . ILE A 1 134 ? 2.352 -1.797 5.664 1 98.44 134 ILE A O 1
ATOM 1063 N N . THR A 1 135 ? 1.432 -0.371 7.109 1 98.56 135 THR A N 1
ATOM 1064 C CA . THR A 1 135 ? 0.265 -1.206 7.371 1 98.56 135 THR A CA 1
ATOM 1065 C C . THR A 1 135 ? -1.019 -0.485 6.969 1 98.56 135 THR A C 1
ATOM 1067 O O . THR A 1 135 ? -1.289 0.621 7.441 1 98.56 135 THR A O 1
ATOM 1070 N N . MET A 1 136 ? -1.765 -1.09 6.086 1 98.19 136 MET A N 1
ATOM 1071 C CA . MET A 1 136 ? -3.082 -0.608 5.676 1 98.19 136 MET A CA 1
ATOM 1072 C C . MET A 1 136 ? -4.18 -1.556 6.148 1 98.19 136 MET A C 1
ATOM 1074 O O . MET A 1 136 ? -4.043 -2.775 6.035 1 98.19 136 MET A O 1
ATOM 1078 N N . SER A 1 137 ? -5.223 -1.037 6.703 1 98.19 137 SER A N 1
ATOM 1079 C CA . SER A 1 137 ? -6.371 -1.823 7.141 1 98.19 137 SER A CA 1
ATOM 1080 C C . SER A 1 137 ? -7.684 -1.18 6.703 1 98.19 137 SER A C 1
ATOM 1082 O O . SER A 1 137 ? -7.957 -0.024 7.035 1 98.19 137 SER A O 1
ATOM 1084 N N . GLY A 1 138 ? -8.445 -1.891 5.926 1 98.06 138 GLY A N 1
ATOM 1085 C CA . GLY A 1 138 ? -9.742 -1.425 5.469 1 98.06 138 GLY A CA 1
ATOM 1086 C C . GLY A 1 138 ? -10.844 -2.459 5.633 1 98.06 138 GLY A C 1
ATOM 1087 O O . GLY A 1 138 ? -10.594 -3.66 5.5 1 98.06 138 GLY A O 1
ATOM 1088 N N . LYS A 1 139 ? -12.008 -1.961 5.949 1 98.06 139 LYS A N 1
ATOM 1089 C CA . LYS A 1 139 ? -13.156 -2.867 6.035 1 98.06 139 LYS A CA 1
ATOM 1090 C C . LYS A 1 139 ? -13.422 -3.543 4.695 1 98.06 139 LYS A C 1
ATOM 1092 O O . LYS A 1 139 ? -13.375 -2.895 3.648 1 98.06 139 LYS A O 1
ATOM 1097 N N . PHE A 1 140 ? -13.617 -4.875 4.73 1 98.19 140 PHE A N 1
ATOM 1098 C CA . PHE A 1 140 ? -13.992 -5.582 3.51 1 98.19 140 PHE A CA 1
ATOM 1099 C C . PHE A 1 140 ? -15.453 -5.34 3.174 1 98.19 140 PHE A C 1
ATOM 1101 O O . PHE A 1 140 ? -16.312 -5.391 4.055 1 98.19 140 PHE A O 1
ATOM 1108 N N . LEU A 1 141 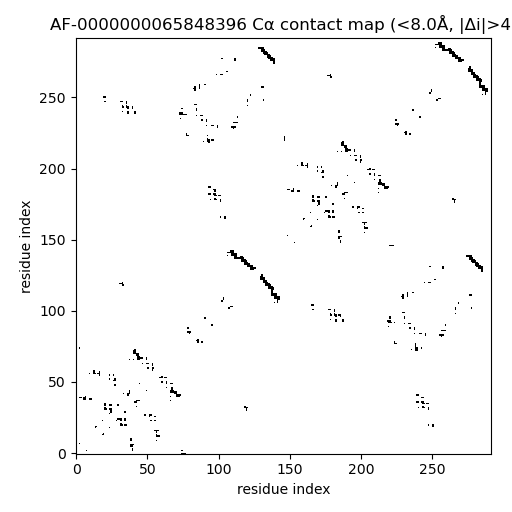? -15.719 -5.039 1.94 1 96.81 141 LEU A N 1
ATOM 1109 C CA . LEU A 1 141 ? -17.062 -4.816 1.418 1 96.81 141 LEU A CA 1
ATOM 1110 C C . LEU A 1 141 ? -17.406 -5.84 0.343 1 96.81 141 LEU A C 1
ATOM 1112 O O . LEU A 1 141 ? -17.047 -5.672 -0.823 1 96.81 141 LEU A O 1
ATOM 1116 N N . PRO A 1 142 ? -18.172 -6.891 0.694 1 94.5 142 PRO A N 1
ATOM 1117 C CA . PRO A 1 142 ? -18.547 -7.891 -0.305 1 94.5 142 PRO A CA 1
ATOM 1118 C C . PRO A 1 142 ? -19.547 -7.355 -1.327 1 94.5 142 PRO A C 1
ATOM 1120 O O . PRO A 1 142 ? -20.406 -6.539 -0.986 1 94.5 142 PRO A O 1
ATOM 1123 N N . TYR A 1 143 ? -19.312 -7.828 -2.564 1 92.25 143 TYR A N 1
ATOM 1124 C CA . TYR A 1 143 ? -20.344 -7.52 -3.549 1 92.25 143 TYR A CA 1
ATOM 1125 C C . TYR A 1 143 ? -21.641 -8.234 -3.211 1 92.25 143 TYR A C 1
ATOM 1127 O O . TYR A 1 143 ? -21.641 -9.383 -2.77 1 92.25 143 TYR A O 1
ATOM 1135 N N . LYS A 1 144 ? -22.844 -7.441 -3.178 1 84.44 144 LYS A N 1
ATOM 1136 C CA . LYS A 1 144 ? -24.156 -8.016 -2.916 1 84.44 144 LYS A CA 1
ATOM 1137 C C . LYS A 1 144 ? -24.797 -8.547 -4.199 1 84.44 144 LYS A C 1
ATOM 1139 O O . LYS A 1 144 ? -24.609 -7.973 -5.273 1 84.44 144 LYS A O 1
ATOM 1144 N N . LYS A 1 145 ? -25.359 -9.773 -4.039 1 77.19 145 LYS A N 1
ATOM 1145 C CA . LYS A 1 145 ? -26.219 -10.281 -5.105 1 77.19 145 LYS A CA 1
ATOM 1146 C C . LYS A 1 145 ? -27.625 -9.695 -5.008 1 77.19 145 LYS A C 1
ATOM 1148 O O . LYS A 1 145 ? -28.188 -9.602 -3.916 1 77.19 145 LYS A O 1
ATOM 1153 N N . TRP A 1 146 ? -28.016 -8.828 -5.961 1 66.25 146 TRP A N 1
ATOM 1154 C CA . TRP A 1 146 ? -29.406 -8.367 -5.926 1 66.25 146 TRP A CA 1
ATOM 1155 C C . TRP A 1 146 ? -30.266 -9.156 -6.906 1 66.25 146 TRP A C 1
ATOM 1157 O O . TRP A 1 146 ? -29.75 -9.727 -7.871 1 66.25 146 TRP A O 1
ATOM 1167 N N . MET B 1 1 ? -6.027 -5.707 -19.422 1 52.88 1 MET B N 1
ATOM 1168 C CA . MET B 1 1 ? -4.84 -6.504 -19.703 1 52.88 1 MET B CA 1
ATOM 1169 C C . MET B 1 1 ? -5.164 -7.992 -19.688 1 52.88 1 MET B C 1
ATOM 1171 O O . MET B 1 1 ? -6.055 -8.43 -18.953 1 52.88 1 MET B O 1
ATOM 1175 N N . SER B 1 2 ? -4.844 -8.609 -20.828 1 64.44 2 SER B N 1
ATOM 1176 C CA . SER B 1 2 ? -5.156 -10.031 -20.953 1 64.44 2 SER B CA 1
ATOM 1177 C C . SER B 1 2 ? -4.246 -10.875 -20.062 1 64.44 2 SER B C 1
ATOM 1179 O O . SER B 1 2 ? -3.039 -10.641 -20 1 64.44 2 SER B O 1
ATOM 1181 N N . ILE B 1 3 ? -4.77 -11.555 -19.047 1 78.25 3 ILE B N 1
ATOM 1182 C CA . ILE B 1 3 ? -4.059 -12.492 -18.188 1 78.25 3 ILE B CA 1
ATOM 1183 C C . ILE B 1 3 ? -3.35 -13.547 -19.031 1 78.25 3 ILE B C 1
ATOM 1185 O O . ILE B 1 3 ? -3.967 -14.172 -19.891 1 78.25 3 ILE B O 1
ATOM 1189 N N . PRO B 1 4 ? -2.041 -13.664 -18.875 1 84.75 4 PRO B N 1
ATOM 1190 C CA . PRO B 1 4 ? -1.285 -14.641 -19.672 1 84.75 4 PRO B CA 1
ATOM 1191 C C . PRO B 1 4 ? -1.854 -16.062 -19.562 1 84.75 4 PRO B C 1
ATOM 1193 O O . PRO B 1 4 ? -2.426 -16.422 -18.531 1 84.75 4 PRO B O 1
ATOM 1196 N N . GLU B 1 5 ? -1.667 -16.828 -20.609 1 91.75 5 GLU B N 1
ATOM 1197 C CA . GLU B 1 5 ? -2.174 -18.188 -20.672 1 91.75 5 GLU B CA 1
ATOM 1198 C C . GLU B 1 5 ? -1.617 -19.047 -19.531 1 91.75 5 GLU B C 1
ATOM 1200 O O . GLU B 1 5 ? -2.338 -19.844 -18.938 1 91.75 5 GLU B O 1
ATOM 1205 N N . ILE B 1 6 ? -0.365 -18.891 -19.234 1 94.38 6 ILE B N 1
ATOM 1206 C CA . ILE B 1 6 ? 0.25 -19.703 -18.188 1 94.38 6 ILE B CA 1
ATOM 1207 C C . ILE B 1 6 ? -0.416 -19.391 -16.844 1 94.38 6 ILE B C 1
ATOM 1209 O O . ILE B 1 6 ? -0.592 -20.297 -16.016 1 94.38 6 ILE B O 1
ATOM 1213 N N . THR B 1 7 ? -0.746 -18.188 -16.594 1 96.25 7 THR B N 1
ATOM 1214 C CA . THR B 1 7 ? -1.434 -17.812 -15.367 1 96.25 7 THR B CA 1
ATOM 1215 C C . THR B 1 7 ? -2.764 -18.562 -15.25 1 96.25 7 THR B C 1
ATOM 1217 O O . THR B 1 7 ? -3.078 -19.109 -14.195 1 96.25 7 THR B O 1
ATOM 1220 N N . GLN B 1 8 ? -3.498 -18.594 -16.359 1 96.31 8 GLN B N 1
ATOM 1221 C CA . GLN B 1 8 ? -4.77 -19.312 -16.375 1 96.31 8 GLN B CA 1
ATOM 1222 C C . GLN B 1 8 ? -4.57 -20.797 -16.078 1 96.31 8 GLN B C 1
ATOM 1224 O O . GLN B 1 8 ? -5.332 -21.391 -15.312 1 96.31 8 GLN B O 1
ATOM 1229 N N . THR B 1 9 ? -3.582 -21.312 -16.672 1 97.69 9 THR B N 1
ATOM 1230 C CA . THR B 1 9 ? -3.27 -22.734 -16.469 1 97.69 9 THR B CA 1
ATOM 1231 C C . THR B 1 9 ? -2.936 -23 -15.008 1 97.69 9 THR B C 1
ATOM 1233 O O . THR B 1 9 ? -3.449 -23.953 -14.414 1 97.69 9 THR B O 1
ATOM 1236 N N . LEU B 1 10 ? -2.094 -22.172 -14.445 1 98.25 10 LEU B N 1
ATOM 1237 C CA . LEU B 1 10 ? -1.676 -22.344 -13.055 1 98.25 10 LEU B CA 1
ATOM 1238 C C . LEU B 1 10 ? -2.859 -22.188 -12.109 1 98.25 10 LEU B C 1
ATOM 1240 O O . LEU B 1 10 ? -3.02 -22.984 -11.172 1 98.25 10 LEU B O 1
ATOM 1244 N N . LEU B 1 11 ? -3.658 -21.203 -12.344 1 98 11 LEU B N 1
ATOM 1245 C CA . LEU B 1 11 ? -4.832 -20.969 -11.508 1 98 11 LEU B CA 1
ATOM 1246 C C . LEU B 1 11 ? -5.801 -22.141 -11.594 1 98 11 LEU B C 1
ATOM 1248 O O . LEU B 1 11 ? -6.348 -22.578 -10.578 1 98 11 LEU B O 1
ATOM 1252 N N . GLN B 1 12 ? -5.988 -22.656 -12.812 1 98 12 GLN B N 1
ATOM 1253 C CA . GLN B 1 12 ? -6.879 -23.797 -13 1 98 12 GLN B CA 1
ATOM 1254 C C . GLN B 1 12 ? -6.328 -25.047 -12.305 1 98 12 GLN B C 1
ATOM 1256 O O . GLN B 1 12 ? -7.074 -25.781 -11.656 1 98 12 GLN B O 1
ATOM 1261 N N . ALA B 1 13 ? -5.066 -25.281 -12.438 1 98.62 13 ALA B N 1
ATOM 1262 C CA . ALA B 1 13 ? -4.441 -26.422 -11.781 1 98.62 13 ALA B CA 1
ATOM 1263 C C . ALA B 1 13 ? -4.594 -26.344 -10.266 1 98.62 13 ALA B C 1
ATOM 1265 O O . ALA B 1 13 ? -4.871 -27.344 -9.609 1 98.62 13 ALA B O 1
ATOM 1266 N N . LYS B 1 14 ? -4.336 -25.125 -9.734 1 98.75 14 LYS B N 1
ATOM 1267 C CA . LYS B 1 14 ? -4.527 -24.906 -8.305 1 98.75 14 LYS B CA 1
ATOM 1268 C C . LYS B 1 14 ? -5.945 -25.266 -7.879 1 98.75 14 LYS B C 1
ATOM 1270 O O . LYS B 1 14 ? -6.145 -25.953 -6.871 1 98.75 14 LYS B O 1
ATOM 1275 N N . LYS B 1 15 ? -6.906 -24.828 -8.656 1 98 15 LYS B N 1
ATOM 1276 C CA . LYS B 1 15 ? -8.312 -25.125 -8.391 1 98 15 LYS B CA 1
ATOM 1277 C C . LYS B 1 15 ? -8.594 -26.625 -8.484 1 98 15 LYS B C 1
ATOM 1279 O O . LYS B 1 15 ? -9.297 -27.188 -7.641 1 98 15 LYS B O 1
ATOM 1284 N N . ASP B 1 16 ? -8.047 -27.266 -9.5 1 98.44 16 ASP B N 1
ATOM 1285 C CA . ASP B 1 16 ? -8.258 -28.688 -9.711 1 98.44 16 ASP B CA 1
ATOM 1286 C C . ASP B 1 16 ? -7.734 -29.5 -8.531 1 98.44 16 ASP B C 1
ATOM 1288 O O . ASP B 1 16 ? -8.297 -30.547 -8.195 1 98.44 16 ASP B O 1
ATOM 1292 N N . GLN B 1 17 ? -6.672 -29.016 -7.914 1 98.56 17 GLN B N 1
ATOM 1293 C CA . GLN B 1 17 ? -6.066 -29.719 -6.785 1 98.56 17 GLN B CA 1
ATOM 1294 C C . GLN B 1 17 ? -6.75 -29.344 -5.473 1 98.56 17 GLN B C 1
ATOM 1296 O O . GLN B 1 17 ? -6.414 -29.875 -4.414 1 98.56 17 GLN B O 1
ATOM 1301 N N . GLY B 1 18 ? -7.676 -28.359 -5.504 1 98.38 18 GLY B N 1
ATOM 1302 C CA . GLY B 1 18 ? -8.375 -27.906 -4.309 1 98.38 18 GLY B CA 1
ATOM 1303 C C . GLY B 1 18 ? -7.477 -27.156 -3.346 1 98.38 18 GLY B C 1
ATOM 1304 O O . GLY B 1 18 ? -7.641 -27.25 -2.129 1 98.38 18 GLY B O 1
ATOM 1305 N N . LEU B 1 19 ? -6.512 -26.453 -3.916 1 98.62 19 LEU B N 1
ATOM 1306 C CA . LEU B 1 19 ? -5.531 -25.781 -3.072 1 98.62 19 LEU B CA 1
ATOM 1307 C C . LEU B 1 19 ? -5.781 -24.281 -3.061 1 98.62 19 LEU B C 1
ATOM 1309 O O . LEU B 1 19 ? -6.191 -23.703 -4.074 1 98.62 19 LEU B O 1
ATOM 1313 N N . SER B 1 20 ? -5.547 -23.609 -1.908 1 98.56 20 SER B N 1
ATOM 1314 C CA . SER B 1 20 ? -5.453 -22.156 -1.8 1 98.56 20 SER B CA 1
ATOM 1315 C C . SER B 1 20 ? -4 -21.703 -1.853 1 98.56 20 SER B C 1
ATOM 1317 O O . SER B 1 20 ? -3.078 -22.516 -1.796 1 98.56 20 SER B O 1
ATOM 1319 N N . PHE B 1 21 ? -3.818 -20.469 -1.967 1 98.62 21 PHE B N 1
ATOM 1320 C CA . PHE B 1 21 ? -2.457 -19.953 -1.876 1 98.62 21 PHE B CA 1
ATOM 1321 C C . PHE B 1 21 ? -1.886 -20.188 -0.481 1 98.62 21 PHE B C 1
ATOM 1323 O O . PHE B 1 21 ? -0.68 -20.391 -0.323 1 98.62 21 PHE B O 1
ATOM 1330 N N . ALA B 1 22 ? -2.744 -20.156 0.53 1 98.25 22 ALA B N 1
ATOM 1331 C CA . ALA B 1 22 ? -2.311 -20.484 1.887 1 98.25 22 ALA B CA 1
ATOM 1332 C C . ALA B 1 22 ? -1.8 -21.922 1.974 1 98.25 22 ALA B C 1
ATOM 1334 O O . ALA B 1 22 ? -0.796 -22.188 2.639 1 98.25 22 ALA B O 1
ATOM 1335 N N . ASP B 1 23 ? -2.492 -22.828 1.297 1 98.62 23 ASP B N 1
ATOM 1336 C CA . ASP B 1 23 ? -2.025 -24.203 1.237 1 98.62 23 ASP B CA 1
ATOM 1337 C C . ASP B 1 23 ? -0.656 -24.297 0.567 1 98.62 23 ASP B C 1
ATOM 1339 O O . ASP B 1 23 ? 0.226 -25.016 1.038 1 98.62 23 ASP B O 1
ATOM 1343 N N . LEU B 1 24 ? -0.52 -23.578 -0.505 1 98.75 24 LEU B N 1
ATOM 1344 C CA . LEU B 1 24 ? 0.742 -23.609 -1.237 1 98.75 24 LEU B CA 1
ATOM 1345 C C . LEU B 1 24 ? 1.865 -23 -0.4 1 98.75 24 LEU B C 1
ATOM 1347 O O . LEU B 1 24 ? 3.016 -23.438 -0.494 1 98.75 24 LEU B O 1
ATOM 1351 N N . GLU B 1 25 ? 1.56 -21.953 0.377 1 98.5 25 GLU B N 1
ATOM 1352 C CA . GLU B 1 25 ? 2.543 -21.406 1.305 1 98.5 25 GLU B CA 1
ATOM 1353 C C . GLU B 1 25 ? 3.07 -22.484 2.252 1 98.5 25 GLU B C 1
ATOM 1355 O O . GLU B 1 25 ? 4.273 -22.547 2.516 1 98.5 25 GLU B O 1
ATOM 1360 N N . ALA B 1 26 ? 2.201 -23.281 2.738 1 98.19 26 ALA B N 1
ATOM 1361 C CA . ALA B 1 26 ? 2.586 -24.359 3.648 1 98.19 26 ALA B CA 1
ATOM 1362 C C . ALA B 1 26 ? 3.484 -25.375 2.947 1 98.19 26 ALA B C 1
ATOM 1364 O O . ALA B 1 26 ? 4.383 -25.953 3.566 1 98.19 26 ALA B O 1
ATOM 1365 N N . ILE B 1 27 ? 3.289 -25.562 1.684 1 98 27 ILE B N 1
ATOM 1366 C CA . ILE B 1 27 ? 4.016 -26.562 0.913 1 98 27 ILE B CA 1
ATOM 1367 C C . ILE B 1 27 ? 5.387 -26.016 0.516 1 98 27 ILE B C 1
ATOM 1369 O O . ILE B 1 27 ? 6.398 -26.719 0.638 1 98 27 ILE B O 1
ATOM 1373 N N . LEU B 1 28 ? 5.43 -24.781 0.07 1 98.06 28 LEU B N 1
ATOM 1374 C CA . LEU B 1 28 ? 6.637 -24.203 -0.516 1 98.06 28 LEU B CA 1
ATOM 1375 C C . LEU B 1 28 ? 7.477 -23.5 0.544 1 98.06 28 LEU B C 1
ATOM 1377 O O . LEU B 1 28 ? 8.664 -23.25 0.34 1 98.06 28 LEU B O 1
ATOM 1381 N N . GLY B 1 29 ? 6.797 -23.047 1.653 1 97.81 29 GLY B N 1
ATOM 1382 C CA . GLY B 1 29 ? 7.488 -22.266 2.654 1 97.81 29 GLY B CA 1
ATOM 1383 C C . GLY B 1 29 ? 7.727 -20.828 2.219 1 97.81 29 GLY B C 1
ATOM 1384 O O . GLY B 1 29 ? 8.711 -20.203 2.629 1 97.81 29 GLY B O 1
ATOM 1385 N N . ARG B 1 30 ? 6.957 -20.359 1.277 1 97.69 30 ARG B N 1
ATOM 1386 C CA . ARG B 1 30 ? 7.023 -19 0.779 1 97.69 30 ARG B CA 1
ATOM 1387 C C . ARG B 1 30 ? 5.688 -18.281 0.959 1 97.69 30 ARG B C 1
ATOM 1389 O O . ARG B 1 30 ? 4.633 -18.922 0.979 1 97.69 30 ARG B O 1
ATOM 1396 N N . ASN B 1 31 ? 5.734 -17.016 1.078 1 97.81 31 ASN B N 1
ATOM 1397 C CA . ASN B 1 31 ? 4.559 -16.188 1.288 1 97.81 31 ASN B CA 1
ATOM 1398 C C . ASN B 1 31 ? 3.525 -16.375 0.181 1 97.81 31 ASN B C 1
ATOM 1400 O O . ASN B 1 31 ? 3.881 -16.469 -0.995 1 97.81 31 ASN B O 1
ATOM 1404 N N . GLU B 1 32 ? 2.301 -16.422 0.616 1 98.44 32 GLU B N 1
ATOM 1405 C CA . GLU B 1 32 ? 1.239 -16.719 -0.339 1 98.44 32 GLU B CA 1
ATOM 1406 C C . GLU B 1 32 ? 1.126 -15.633 -1.401 1 98.44 32 GLU B C 1
ATOM 1408 O O . GLU B 1 32 ? 0.804 -15.914 -2.557 1 98.44 32 GLU B O 1
ATOM 1413 N N . VAL B 1 33 ? 1.346 -14.367 -1.051 1 98.38 33 VAL B N 1
ATOM 1414 C CA . VAL B 1 33 ? 1.277 -13.297 -2.045 1 98.38 33 VAL B CA 1
ATOM 1415 C C . VAL B 1 33 ? 2.404 -13.469 -3.061 1 98.38 33 VAL B C 1
ATOM 1417 O O . VAL B 1 33 ? 2.211 -13.234 -4.258 1 98.38 33 VAL B O 1
ATOM 1420 N N . TRP B 1 34 ? 3.562 -13.883 -2.605 1 97.94 34 TRP B N 1
ATOM 1421 C CA . TRP B 1 34 ? 4.684 -14.141 -3.504 1 97.94 34 TRP B CA 1
ATOM 1422 C C . TRP B 1 34 ? 4.359 -15.289 -4.457 1 97.94 34 TRP B C 1
ATOM 1424 O O . TRP B 1 34 ? 4.664 -15.219 -5.652 1 97.94 34 TRP B O 1
ATOM 1434 N N . ILE B 1 35 ? 3.732 -16.344 -3.934 1 98.62 35 ILE B N 1
ATOM 1435 C CA . ILE B 1 35 ? 3.352 -17.469 -4.773 1 98.62 35 ILE B CA 1
ATOM 1436 C C . ILE B 1 35 ? 2.338 -17.016 -5.82 1 98.62 35 ILE B C 1
ATOM 1438 O O . ILE B 1 35 ? 2.438 -17.391 -6.992 1 98.62 35 ILE B O 1
ATOM 1442 N N . ALA B 1 36 ? 1.376 -16.188 -5.387 1 98.25 36 ALA B N 1
ATOM 1443 C CA . ALA B 1 36 ? 0.431 -15.625 -6.348 1 98.25 36 ALA B CA 1
ATOM 1444 C C . ALA B 1 36 ? 1.153 -14.805 -7.41 1 98.25 36 ALA B C 1
ATOM 1446 O O . ALA B 1 36 ? 0.786 -14.836 -8.586 1 98.25 36 ALA B O 1
ATOM 1447 N N . ALA B 1 37 ? 2.145 -14.07 -7.051 1 97 37 ALA B N 1
ATOM 1448 C CA . ALA B 1 37 ? 2.93 -13.289 -8 1 97 37 ALA B CA 1
ATOM 1449 C C . ALA B 1 37 ? 3.637 -14.195 -9.008 1 97 37 ALA B C 1
ATOM 1451 O O . ALA B 1 37 ? 3.797 -13.828 -10.172 1 97 37 ALA B O 1
ATOM 1452 N N . LEU B 1 38 ? 4.043 -15.375 -8.57 1 97.06 38 LEU B N 1
ATOM 1453 C CA . LEU B 1 38 ? 4.629 -16.359 -9.477 1 97.06 38 LEU B CA 1
ATOM 1454 C C . LEU B 1 38 ? 3.619 -16.781 -10.547 1 97.06 38 LEU B C 1
ATOM 1456 O O . LEU B 1 38 ? 3.959 -16.875 -11.727 1 97.06 38 LEU B O 1
ATOM 1460 N N . PHE B 1 39 ? 2.385 -16.969 -10.078 1 97.62 39 PHE B N 1
ATOM 1461 C CA . PHE B 1 39 ? 1.321 -17.359 -11 1 97.62 39 PHE B CA 1
ATOM 1462 C C . PHE B 1 39 ? 1.149 -16.312 -12.094 1 97.62 39 PHE B C 1
ATOM 1464 O O . PHE B 1 39 ? 0.897 -16.656 -13.25 1 97.62 39 PHE B O 1
ATOM 1471 N N . TYR B 1 40 ? 1.347 -15.094 -11.719 1 95.81 40 TYR B N 1
ATOM 1472 C CA . TYR B 1 40 ? 1.131 -13.992 -12.648 1 95.81 40 TYR B CA 1
ATOM 1473 C C . TYR B 1 40 ? 2.432 -13.594 -13.336 1 95.81 40 TYR B C 1
ATOM 1475 O O . TYR B 1 40 ? 2.504 -12.547 -13.984 1 95.81 40 TYR B O 1
ATOM 1483 N N . ARG B 1 41 ? 3.461 -14.359 -13.125 1 94.44 41 ARG B N 1
ATOM 1484 C CA . ARG B 1 41 ? 4.77 -14.164 -13.734 1 94.44 41 ARG B CA 1
ATOM 1485 C C . ARG B 1 41 ? 5.355 -12.805 -13.359 1 94.44 41 ARG B C 1
ATOM 1487 O O . ARG B 1 41 ? 5.918 -12.109 -14.203 1 94.44 41 ARG B O 1
ATOM 1494 N N . GLN B 1 42 ? 5.176 -12.422 -12.102 1 94.62 42 GLN B N 1
ATOM 1495 C CA . GLN B 1 42 ? 5.754 -11.188 -11.578 1 94.62 42 GLN B CA 1
ATOM 1496 C C . GLN B 1 42 ? 6.895 -11.484 -10.609 1 94.62 42 GLN B C 1
ATOM 1498 O O . GLN B 1 42 ? 7.41 -10.578 -9.953 1 94.62 42 GLN B O 1
ATOM 1503 N N . ALA B 1 43 ? 7.219 -12.773 -10.477 1 95.81 43 ALA B N 1
ATOM 1504 C CA . ALA B 1 43 ? 8.336 -13.266 -9.68 1 95.81 43 ALA B CA 1
ATOM 1505 C C . ALA B 1 43 ? 8.984 -14.477 -10.344 1 95.81 43 ALA B C 1
ATOM 1507 O O . ALA B 1 43 ? 8.445 -15.039 -11.297 1 95.81 43 ALA B O 1
ATOM 1508 N N . SER B 1 44 ? 10.164 -14.789 -9.891 1 96.81 44 SER B N 1
ATOM 1509 C CA . SER B 1 44 ? 10.867 -15.969 -10.367 1 96.81 44 SER B CA 1
ATOM 1510 C C . SER B 1 44 ? 11.203 -16.922 -9.219 1 96.81 44 SER B C 1
ATOM 1512 O O . SER B 1 44 ? 11.68 -16.484 -8.172 1 96.81 44 SER B O 1
ATOM 1514 N N . ALA B 1 45 ? 10.875 -18.141 -9.469 1 97.81 45 ALA B N 1
ATOM 1515 C CA . ALA B 1 45 ? 11.172 -19.172 -8.477 1 97.81 45 ALA B CA 1
ATOM 1516 C C . ALA B 1 45 ? 12.547 -19.797 -8.719 1 97.81 45 ALA B C 1
ATOM 1518 O O . ALA B 1 45 ? 13.07 -19.734 -9.836 1 97.81 45 ALA B O 1
ATOM 1519 N N . SER B 1 46 ? 13.117 -20.312 -7.668 1 97.88 46 SER B N 1
ATOM 1520 C CA . SER B 1 46 ? 14.227 -21.234 -7.875 1 97.88 46 SER B CA 1
ATOM 1521 C C . SER B 1 46 ? 13.758 -22.531 -8.523 1 97.88 46 SER B C 1
ATOM 1523 O O . SER B 1 46 ? 12.555 -22.812 -8.555 1 97.88 46 SER B O 1
ATOM 1525 N N . GLU B 1 47 ? 14.75 -23.266 -8.969 1 97.81 47 GLU B N 1
ATOM 1526 C CA . GLU B 1 47 ? 14.406 -24.562 -9.539 1 97.81 47 GLU B CA 1
ATOM 1527 C C . GLU B 1 47 ? 13.695 -25.438 -8.508 1 97.81 47 GLU B C 1
ATOM 1529 O O . GLU B 1 47 ? 12.719 -26.125 -8.828 1 97.81 47 GLU B O 1
ATOM 1534 N N . GLU B 1 48 ? 14.18 -25.422 -7.312 1 98.19 48 GLU B N 1
ATOM 1535 C CA . GLU B 1 48 ? 13.594 -26.219 -6.238 1 98.19 48 GLU B CA 1
ATOM 1536 C C . GLU B 1 48 ? 12.164 -25.781 -5.941 1 98.19 48 GLU B C 1
ATOM 1538 O O . GLU B 1 48 ? 11.266 -26.609 -5.824 1 98.19 48 GLU B O 1
ATOM 1543 N N . GLU B 1 49 ? 11.922 -24.516 -5.836 1 98.38 49 GLU B N 1
ATOM 1544 C CA . GLU B 1 49 ? 10.586 -23.984 -5.594 1 98.38 49 GLU B CA 1
ATOM 1545 C C . GLU B 1 49 ? 9.633 -24.344 -6.727 1 98.38 49 GLU B C 1
ATOM 1547 O O . GLU B 1 49 ? 8.492 -24.734 -6.48 1 98.38 49 GLU B O 1
ATOM 1552 N N . ALA B 1 50 ? 10.172 -24.188 -7.906 1 98.5 50 ALA B N 1
ATOM 1553 C CA . ALA B 1 50 ? 9.359 -24.469 -9.086 1 98.5 50 ALA B CA 1
ATOM 1554 C C . ALA B 1 50 ? 8.953 -25.938 -9.133 1 98.5 50 ALA B C 1
ATOM 1556 O O . ALA B 1 50 ? 7.805 -26.266 -9.445 1 98.5 50 ALA B O 1
ATOM 1557 N N . LYS B 1 51 ? 9.828 -26.797 -8.836 1 98.44 51 LYS B N 1
ATOM 1558 C CA . LYS B 1 51 ? 9.539 -28.234 -8.82 1 98.44 51 LYS B CA 1
ATOM 1559 C C . LYS B 1 51 ? 8.453 -28.562 -7.801 1 98.44 51 LYS B C 1
ATOM 1561 O O . LYS B 1 51 ? 7.508 -29.297 -8.109 1 98.44 51 LYS B O 1
ATOM 1566 N N . LEU B 1 52 ? 8.586 -28.016 -6.605 1 98.5 52 LEU B N 1
ATOM 1567 C CA . LEU B 1 52 ? 7.59 -28.234 -5.562 1 98.5 52 LEU B CA 1
ATOM 1568 C C . LEU B 1 52 ? 6.215 -27.75 -6.008 1 98.5 52 LEU B C 1
ATOM 1570 O O . LEU B 1 52 ? 5.211 -28.438 -5.793 1 98.5 52 LEU B O 1
ATOM 1574 N N . LEU B 1 53 ? 6.199 -26.594 -6.625 1 98.69 53 LEU B N 1
ATOM 1575 C CA . LEU B 1 53 ? 4.938 -26 -7.059 1 98.69 53 LEU B CA 1
ATOM 1576 C C . LEU B 1 53 ? 4.297 -26.844 -8.156 1 98.69 53 LEU B C 1
ATOM 1578 O O . LEU B 1 53 ? 3.102 -27.141 -8.102 1 98.69 53 LEU B O 1
ATOM 1582 N N . VAL B 1 54 ? 5.074 -27.203 -9.141 1 98.62 54 VAL B N 1
ATOM 1583 C CA . VAL B 1 54 ? 4.582 -27.969 -10.281 1 98.62 54 VAL B CA 1
ATOM 1584 C C . VAL B 1 54 ? 4.059 -29.328 -9.797 1 98.62 54 VAL B C 1
ATOM 1586 O O . VAL B 1 54 ? 3.016 -29.797 -10.266 1 98.62 54 VAL B O 1
ATOM 1589 N N . GLU B 1 55 ? 4.746 -29.922 -8.906 1 98.62 55 GLU B N 1
ATOM 1590 C CA . GLU B 1 55 ? 4.305 -31.188 -8.336 1 98.62 55 GLU B CA 1
ATOM 1591 C C . GLU B 1 55 ? 3.004 -31.016 -7.555 1 98.62 55 GLU B C 1
ATOM 1593 O O . GLU B 1 55 ? 2.07 -31.812 -7.719 1 98.62 55 GLU B O 1
ATOM 1598 N N . ALA B 1 56 ? 2.936 -30.016 -6.758 1 98.62 56 ALA B N 1
ATOM 1599 C CA . ALA B 1 56 ? 1.738 -29.75 -5.961 1 98.62 56 ALA B CA 1
ATOM 1600 C C . ALA B 1 56 ? 0.525 -29.516 -6.855 1 98.62 56 ALA B C 1
ATOM 1602 O O . ALA B 1 56 ? -0.596 -29.891 -6.504 1 98.62 56 ALA B O 1
ATOM 1603 N N . LEU B 1 57 ? 0.769 -28.938 -8.016 1 98.75 57 LEU B N 1
ATOM 1604 C CA . LEU B 1 57 ? -0.317 -28.547 -8.914 1 98.75 57 LEU B CA 1
ATOM 1605 C C . LEU B 1 57 ? -0.625 -29.672 -9.898 1 98.75 57 LEU 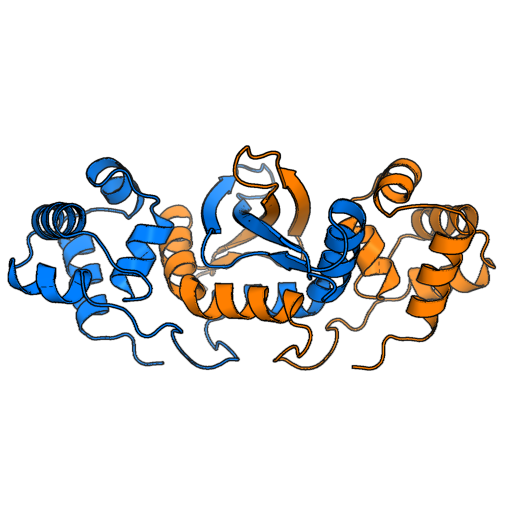B C 1
ATOM 1607 O O . LEU B 1 57 ? -1.575 -29.578 -10.68 1 98.75 57 LEU B O 1
ATOM 1611 N N . GLY B 1 58 ? 0.197 -30.703 -9.891 1 98.44 58 GLY B N 1
ATOM 1612 C CA . GLY B 1 58 ? 0.004 -31.797 -10.82 1 98.44 58 GLY B CA 1
ATOM 1613 C C . GLY B 1 58 ? 0.272 -31.422 -12.266 1 98.44 58 GLY B C 1
ATOM 1614 O O . GLY B 1 58 ? -0.415 -31.891 -13.172 1 98.44 58 GLY B O 1
ATOM 1615 N N . LEU B 1 59 ? 1.171 -30.547 -12.477 1 98.44 59 LEU B N 1
ATOM 1616 C CA . LEU B 1 59 ? 1.463 -30.047 -13.82 1 98.44 59 LEU B CA 1
ATOM 1617 C C . LEU B 1 59 ? 2.688 -30.734 -14.398 1 98.44 59 LEU B C 1
ATOM 1619 O O . LEU B 1 59 ? 3.459 -31.359 -13.672 1 98.44 59 LEU B O 1
ATOM 1623 N N . ASP B 1 60 ? 2.83 -30.562 -15.68 1 97.88 60 ASP B N 1
ATOM 1624 C CA . ASP B 1 60 ? 3.982 -31.094 -16.406 1 97.88 60 ASP B CA 1
ATOM 1625 C C . ASP B 1 60 ? 5.262 -30.359 -16.016 1 97.88 60 ASP B C 1
ATOM 1627 O O . ASP B 1 60 ? 5.258 -29.141 -15.852 1 97.88 60 ASP B O 1
ATOM 1631 N N . PRO B 1 61 ? 6.422 -31.109 -15.914 1 97.81 61 PRO B N 1
ATOM 1632 C CA . PRO B 1 61 ? 7.695 -30.5 -15.531 1 97.81 61 PRO B CA 1
ATOM 1633 C C . PRO B 1 61 ? 8.133 -29.406 -16.5 1 97.81 61 PRO B C 1
ATOM 1635 O O . PRO B 1 61 ? 9.023 -28.609 -16.188 1 97.81 61 PRO B O 1
ATOM 1638 N N . SER B 1 62 ? 7.539 -29.328 -17.656 1 97.19 62 SER B N 1
ATOM 1639 C CA . SER B 1 62 ? 7.891 -28.297 -18.625 1 97.19 62 SER B CA 1
ATOM 1640 C C . SER B 1 62 ? 7.57 -26.906 -18.094 1 97.19 62 SER B C 1
ATOM 1642 O O . SER B 1 62 ? 8.133 -25.922 -18.562 1 97.19 62 SER B O 1
ATOM 1644 N N . TYR B 1 63 ? 6.684 -26.766 -17.125 1 97.44 63 TYR B N 1
ATOM 1645 C CA . TYR B 1 63 ? 6.305 -25.469 -16.578 1 97.44 63 TYR B CA 1
ATOM 1646 C C . TYR B 1 63 ? 7.406 -24.906 -15.68 1 97.44 63 TYR B C 1
ATOM 1648 O O . TYR B 1 63 ? 7.414 -23.719 -15.359 1 97.44 63 TYR B O 1
ATOM 1656 N N . ILE B 1 64 ? 8.359 -25.812 -15.203 1 98 64 ILE B N 1
ATOM 1657 C CA . ILE B 1 64 ? 9.445 -25.375 -14.336 1 98 64 ILE B CA 1
ATOM 1658 C C . ILE B 1 64 ? 10.273 -24.297 -15.031 1 98 64 ILE B C 1
ATOM 1660 O O . ILE B 1 64 ? 10.625 -23.297 -14.422 1 98 64 ILE B O 1
ATOM 1664 N N . GLN B 1 65 ? 10.5 -24.469 -16.297 1 96.75 65 GLN B N 1
ATOM 1665 C CA . GLN B 1 65 ? 11.289 -23.5 -17.047 1 96.75 65 GLN B CA 1
ATOM 1666 C C . GLN B 1 65 ? 10.609 -22.141 -17.078 1 96.75 65 GLN B C 1
ATOM 1668 O O . GLN B 1 65 ? 11.266 -21.109 -16.906 1 96.75 65 GLN B O 1
ATOM 1673 N N . HIS B 1 66 ? 9.328 -22.078 -17.281 1 95.88 66 HIS B N 1
ATOM 1674 C CA . HIS B 1 66 ? 8.586 -20.828 -17.328 1 95.88 66 HIS B CA 1
ATOM 1675 C C . HIS B 1 66 ? 8.625 -20.125 -15.977 1 95.88 66 HIS B C 1
ATOM 1677 O O . HIS B 1 66 ? 8.773 -18.906 -15.914 1 95.88 66 HIS B O 1
ATOM 1683 N N . LEU B 1 67 ? 8.531 -20.891 -14.898 1 97.56 67 LEU B N 1
ATOM 1684 C CA . LEU B 1 67 ? 8.414 -20.344 -13.547 1 97.56 67 LEU B CA 1
ATOM 1685 C C . LEU B 1 67 ? 9.766 -19.828 -13.047 1 97.56 67 LEU B C 1
ATOM 1687 O O . LEU B 1 67 ? 9.828 -19.047 -12.102 1 97.56 67 LEU B O 1
ATOM 1691 N N . THR B 1 68 ? 10.859 -20.281 -13.68 1 97.81 68 THR B N 1
ATOM 1692 C CA . THR B 1 68 ? 12.188 -19.891 -13.242 1 97.81 68 THR B CA 1
ATOM 1693 C C . THR B 1 68 ? 12.734 -18.75 -14.094 1 97.81 68 THR B C 1
ATOM 1695 O O . THR B 1 68 ? 13.742 -18.141 -13.758 1 97.81 68 THR B O 1
ATOM 1698 N N . GLU B 1 69 ? 12.055 -18.422 -15.195 1 95.19 69 GLU B N 1
ATOM 1699 C CA . GLU B 1 69 ? 12.484 -17.359 -16.094 1 95.19 69 GLU B CA 1
ATOM 1700 C C . GLU B 1 69 ? 12.336 -15.984 -15.438 1 95.19 69 GLU B C 1
ATOM 1702 O O . GLU B 1 69 ? 11.422 -15.773 -14.633 1 95.19 69 GLU B O 1
ATOM 1707 N N . TYR B 1 70 ? 13.156 -15.016 -15.859 1 92.06 70 TYR B N 1
ATOM 1708 C CA . TYR B 1 70 ? 13.07 -13.656 -15.352 1 92.06 70 TYR B CA 1
ATOM 1709 C C . TYR B 1 70 ? 11.836 -12.945 -15.891 1 92.06 70 TYR B C 1
ATOM 1711 O O . TYR B 1 70 ? 11.617 -12.906 -17.109 1 92.06 70 TYR B O 1
ATOM 1719 N N . PRO B 1 71 ? 11.141 -12.422 -15.055 1 89.5 71 PRO B N 1
ATOM 1720 C CA . PRO B 1 71 ? 9.867 -11.852 -15.492 1 89.5 71 PRO B CA 1
ATOM 1721 C C . PRO B 1 71 ? 10.008 -10.414 -16 1 89.5 71 PRO B C 1
ATOM 1723 O O . PRO B 1 71 ? 10.938 -9.711 -15.617 1 89.5 71 PRO B O 1
ATOM 1726 N N . ILE B 1 72 ? 9.094 -10.109 -17 1 85.81 72 ILE B N 1
ATOM 1727 C CA . ILE B 1 72 ? 8.766 -8.711 -17.25 1 85.81 72 ILE B CA 1
ATOM 1728 C C . ILE B 1 72 ? 7.684 -8.258 -16.266 1 85.81 72 ILE B C 1
ATOM 1730 O O . ILE B 1 72 ? 6.602 -8.852 -16.219 1 85.81 72 ILE B O 1
ATOM 1734 N N . LYS B 1 73 ? 7.977 -7.285 -15.555 1 85.25 73 LYS B N 1
ATOM 1735 C CA . LYS B 1 73 ? 7.086 -6.914 -14.461 1 85.25 73 LYS B CA 1
ATOM 1736 C C . LYS B 1 73 ? 6.125 -5.805 -14.891 1 85.25 73 LYS B C 1
ATOM 1738 O O . LYS B 1 73 ? 6.469 -4.965 -15.719 1 85.25 73 LYS B O 1
ATOM 1743 N N . GLY B 1 74 ? 4.957 -5.871 -14.156 1 82.94 74 GLY B N 1
ATOM 1744 C CA . GLY B 1 74 ? 3.904 -4.906 -14.438 1 82.94 74 GLY B CA 1
ATOM 1745 C C . GLY B 1 74 ? 2.717 -5.516 -15.156 1 82.94 74 GLY B C 1
ATOM 1746 O O . GLY B 1 74 ? 2.852 -6.02 -16.281 1 82.94 74 GLY B O 1
ATOM 1747 N N . LEU B 1 75 ? 1.557 -5.609 -14.523 1 73.5 75 LEU B N 1
ATOM 1748 C CA . LEU B 1 75 ? 0.363 -6.266 -15.047 1 73.5 75 LEU B CA 1
ATOM 1749 C C . LEU B 1 75 ? -0.61 -5.242 -15.625 1 73.5 75 LEU B C 1
ATOM 1751 O O . LEU B 1 75 ? -1.603 -4.895 -14.984 1 73.5 75 LEU B O 1
ATOM 1755 N N . GLY B 1 76 ? -0.188 -4.539 -16.719 1 65.69 76 GLY B N 1
ATOM 1756 C CA . GLY B 1 76 ? -1.107 -3.701 -17.469 1 65.69 76 GLY B CA 1
ATOM 1757 C C . GLY B 1 76 ? -0.871 -2.217 -17.266 1 65.69 76 GLY B C 1
ATOM 1758 O O . GLY B 1 76 ? 0.192 -1.813 -16.797 1 65.69 76 GLY B O 1
ATOM 1759 N N . PRO B 1 77 ? -1.977 -1.466 -17.656 1 65.12 77 PRO B N 1
ATOM 1760 C CA . PRO B 1 77 ? -1.814 -0.01 -17.656 1 65.12 77 PRO B CA 1
ATOM 1761 C C . PRO B 1 77 ? -1.655 0.572 -16.25 1 65.12 77 PRO B C 1
ATOM 1763 O O . PRO B 1 77 ? -1.974 -0.093 -15.266 1 65.12 77 PRO B O 1
ATOM 1766 N N . ILE B 1 78 ? -1.191 1.733 -16.344 1 65.62 78 ILE B N 1
ATOM 1767 C CA . ILE B 1 78 ? -0.917 2.496 -15.133 1 65.62 78 ILE B CA 1
ATOM 1768 C C . ILE B 1 78 ? -2.213 2.711 -14.352 1 65.62 78 ILE B C 1
ATOM 1770 O O . ILE B 1 78 ? -2.223 2.641 -13.125 1 65.62 78 ILE B O 1
ATOM 1774 N N . VAL B 1 79 ? -3.305 2.836 -15.055 1 74.94 79 VAL B N 1
ATOM 1775 C CA . VAL B 1 79 ? -4.57 3 -14.352 1 74.94 79 VAL B CA 1
ATOM 1776 C C . VAL B 1 79 ? -5.391 1.715 -14.453 1 74.94 79 VAL B C 1
ATOM 1778 O O . VAL B 1 79 ? -5.934 1.398 -15.516 1 74.94 79 VAL B O 1
ATOM 1781 N N . PRO B 1 80 ? -5.496 1.016 -13.305 1 82.25 80 PRO B N 1
ATOM 1782 C CA . PRO B 1 80 ? -6.211 -0.264 -13.328 1 82.25 80 PRO B CA 1
ATOM 1783 C C . PRO B 1 80 ? -7.719 -0.096 -13.492 1 82.25 80 PRO B C 1
ATOM 1785 O O . PRO B 1 80 ? -8.289 0.888 -13.016 1 82.25 80 PRO B O 1
ATOM 1788 N N . THR B 1 81 ? -8.406 -0.975 -14.156 1 85.25 81 THR B N 1
ATOM 1789 C CA . THR B 1 81 ? -9.852 -0.941 -14.336 1 85.25 81 THR B CA 1
ATOM 1790 C C . THR B 1 81 ? -10.547 -1.824 -13.297 1 85.25 81 THR B C 1
ATOM 1792 O O . THR B 1 81 ? -11.742 -1.68 -13.055 1 85.25 81 THR 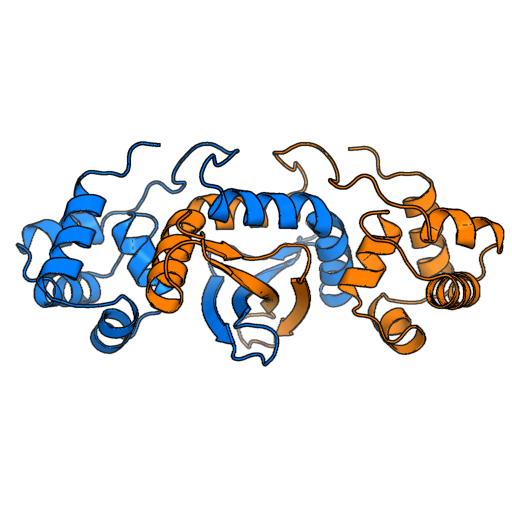B O 1
ATOM 1795 N N . ASP B 1 82 ? -9.844 -2.783 -12.75 1 90.94 82 ASP B N 1
ATOM 1796 C CA . ASP B 1 82 ? -10.414 -3.613 -11.695 1 90.94 82 ASP B CA 1
ATOM 1797 C C . ASP B 1 82 ? -10.734 -2.783 -10.461 1 90.94 82 ASP B C 1
ATOM 1799 O O . ASP B 1 82 ? -9.875 -2.074 -9.938 1 90.94 82 ASP B O 1
ATOM 1803 N N . PRO 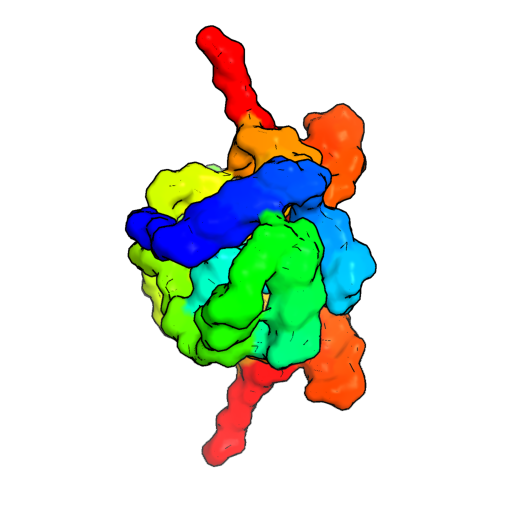B 1 83 ? -11.906 -2.832 -9.914 1 93.25 83 PRO B N 1
ATOM 1804 C CA . PRO B 1 83 ? -12.312 -1.947 -8.82 1 93.25 83 PRO B CA 1
ATOM 1805 C C . PRO B 1 83 ? -11.469 -2.127 -7.562 1 93.25 83 PRO B C 1
ATOM 1807 O O . PRO B 1 83 ? -11.125 -1.146 -6.895 1 93.25 83 PRO B O 1
ATOM 1810 N N . LEU B 1 84 ? -11.109 -3.338 -7.203 1 94.75 84 LEU B N 1
ATOM 1811 C CA . LEU B 1 84 ? -10.297 -3.568 -6.016 1 94.75 84 LEU B CA 1
ATOM 1812 C C . LEU B 1 84 ? -8.906 -2.98 -6.188 1 94.75 84 LEU B C 1
ATOM 1814 O O . LEU B 1 84 ? -8.414 -2.262 -5.312 1 94.75 84 LEU B O 1
ATOM 1818 N N . ILE B 1 85 ? -8.242 -3.26 -7.266 1 93.06 85 ILE B N 1
ATOM 1819 C CA . ILE B 1 85 ? -6.891 -2.779 -7.531 1 93.06 85 ILE B CA 1
ATOM 1820 C C . ILE B 1 85 ? -6.898 -1.258 -7.656 1 93.06 85 ILE B C 1
ATOM 1822 O O . ILE B 1 85 ? -5.988 -0.583 -7.168 1 93.06 85 ILE B O 1
ATOM 1826 N N . TYR B 1 86 ? -7.93 -0.722 -8.258 1 91.69 86 TYR B N 1
ATOM 1827 C CA . TYR B 1 86 ? -8.07 0.72 -8.43 1 91.69 86 TYR B CA 1
ATOM 1828 C C . TYR B 1 86 ? -8.062 1.43 -7.078 1 91.69 86 TYR B C 1
ATOM 1830 O O . TYR B 1 86 ? -7.527 2.535 -6.953 1 91.69 86 TYR B O 1
ATOM 1838 N N . ARG B 1 87 ? -8.656 0.83 -6.09 1 93.38 87 ARG B N 1
ATOM 1839 C CA . ARG B 1 87 ? -8.727 1.435 -4.762 1 93.38 87 ARG B CA 1
ATOM 1840 C C . ARG B 1 87 ? -7.336 1.594 -4.156 1 93.38 87 ARG B C 1
ATOM 1842 O O . ARG B 1 87 ? -7.082 2.549 -3.42 1 93.38 87 ARG B O 1
ATOM 1849 N N . PHE B 1 88 ? -6.402 0.674 -4.438 1 93.19 88 PHE B N 1
ATOM 1850 C CA . PHE B 1 88 ? -5.031 0.797 -3.951 1 93.19 88 PHE B CA 1
ATOM 1851 C C . PHE B 1 88 ? -4.344 2.004 -4.578 1 93.19 88 PHE B C 1
ATOM 1853 O O . PHE B 1 88 ? -3.566 2.695 -3.914 1 93.19 88 PHE B O 1
ATOM 1860 N N . TYR B 1 89 ? -4.617 2.264 -5.809 1 90.19 89 TYR B N 1
ATOM 1861 C CA . TYR B 1 89 ? -4.066 3.436 -6.48 1 90.19 89 TYR B CA 1
ATOM 1862 C C . TYR B 1 89 ? -4.645 4.719 -5.898 1 90.19 89 TYR B C 1
ATOM 1864 O O . TYR B 1 89 ? -3.928 5.703 -5.711 1 90.19 89 TYR B O 1
ATOM 1872 N N . GLU B 1 90 ? -5.918 4.738 -5.602 1 90.19 90 GLU B N 1
ATOM 1873 C CA . GLU B 1 90 ? -6.57 5.898 -5.004 1 90.19 90 GLU B CA 1
ATOM 1874 C C . GLU B 1 90 ? -5.98 6.219 -3.633 1 90.19 90 GLU B C 1
ATOM 1876 O O . GLU B 1 90 ? -5.801 7.387 -3.285 1 90.19 90 GLU B O 1
ATOM 1881 N N . ILE B 1 91 ? -5.75 5.129 -2.875 1 93.38 91 ILE B N 1
ATOM 1882 C CA . ILE B 1 91 ? -5.148 5.309 -1.56 1 93.38 91 ILE B CA 1
ATOM 1883 C C . ILE B 1 91 ? -3.82 6.055 -1.696 1 93.38 91 ILE B C 1
ATOM 1885 O O . ILE B 1 91 ? -3.539 6.977 -0.93 1 93.38 91 ILE B O 1
ATOM 1889 N N . MET B 1 92 ? -3.037 5.75 -2.689 1 91.62 92 MET B N 1
ATOM 1890 C CA . MET B 1 92 ? -1.74 6.395 -2.869 1 91.62 92 MET B CA 1
ATOM 1891 C C . MET B 1 92 ? -1.906 7.809 -3.414 1 91.62 92 MET B C 1
ATOM 1893 O O . MET B 1 92 ? -1.103 8.695 -3.109 1 91.62 92 MET B O 1
ATOM 1897 N N . GLN B 1 93 ? -2.963 8.016 -4.18 1 90.38 93 GLN B N 1
ATOM 1898 C CA . GLN B 1 93 ? -3.256 9.367 -4.66 1 90.38 93 GLN B CA 1
ATOM 1899 C C . GLN B 1 93 ? -3.568 10.305 -3.5 1 90.38 93 GLN B C 1
ATOM 1901 O O . GLN B 1 93 ? -3.219 11.484 -3.539 1 90.38 93 GLN B O 1
ATOM 1906 N N . VAL B 1 94 ? -4.172 9.797 -2.49 1 92.06 94 VAL B N 1
ATOM 1907 C CA . VAL B 1 94 ? -4.633 10.594 -1.356 1 92.06 94 VAL B CA 1
ATOM 1908 C C . VAL B 1 94 ? -3.52 10.703 -0.316 1 92.06 94 VAL B C 1
ATOM 1910 O O . VAL B 1 94 ? -3.264 11.781 0.217 1 92.06 94 VAL B O 1
ATOM 1913 N N . TYR B 1 95 ? -2.764 9.594 -0.07 1 94.88 95 TYR B N 1
ATOM 1914 C CA . TYR B 1 95 ? -1.898 9.531 1.103 1 94.88 95 TYR B CA 1
ATOM 1915 C C . TYR B 1 95 ? -0.43 9.5 0.694 1 94.88 95 TYR B C 1
ATOM 1917 O O . TYR B 1 95 ? 0.458 9.492 1.55 1 94.88 95 TYR B O 1
ATOM 1925 N N . GLY B 1 96 ? -0.161 9.523 -0.629 1 93.81 96 GLY B N 1
ATOM 1926 C CA . GLY B 1 96 ? 1.222 9.445 -1.072 1 93.81 96 GLY B CA 1
ATOM 1927 C C . GLY B 1 96 ? 2.113 10.5 -0.438 1 93.81 96 GLY B C 1
ATOM 1928 O O . GLY B 1 96 ? 3.15 10.172 0.141 1 93.81 96 GLY B O 1
ATOM 1929 N N . PHE B 1 97 ? 1.736 11.742 -0.458 1 93.94 97 PHE B N 1
ATOM 1930 C CA . PHE B 1 97 ? 2.549 12.82 0.089 1 93.94 97 PHE B CA 1
ATOM 1931 C C . PHE B 1 97 ? 2.574 12.758 1.612 1 93.94 97 PHE B C 1
ATOM 1933 O O . PHE B 1 97 ? 3.639 12.875 2.225 1 93.94 97 PHE B O 1
ATOM 1940 N N . PRO B 1 98 ? 1.421 12.508 2.277 1 96.31 98 PRO B N 1
ATOM 1941 C CA . PRO B 1 98 ? 1.456 12.305 3.727 1 96.31 98 PRO B CA 1
ATOM 1942 C C . PRO B 1 98 ? 2.424 11.203 4.145 1 96.31 98 PRO B C 1
ATOM 1944 O O . PRO B 1 98 ? 3.219 11.391 5.07 1 96.31 98 PRO B O 1
ATOM 1947 N N . ILE B 1 99 ? 2.406 10.109 3.438 1 97.31 99 ILE B N 1
ATOM 1948 C CA . ILE B 1 99 ? 3.303 9 3.727 1 97.31 99 ILE B CA 1
ATOM 1949 C C . ILE B 1 99 ? 4.754 9.438 3.533 1 97.31 99 ILE B C 1
ATOM 1951 O O . ILE B 1 99 ? 5.609 9.156 4.375 1 97.31 99 ILE B O 1
ATOM 1955 N N . LYS B 1 100 ? 4.969 10.117 2.459 1 96.5 100 LYS B N 1
ATOM 1956 C CA . LYS B 1 100 ? 6.316 10.594 2.17 1 96.5 100 LYS B CA 1
ATOM 1957 C C . LYS B 1 100 ? 6.848 11.469 3.305 1 96.5 100 LYS B C 1
ATOM 1959 O O . LYS B 1 100 ? 7.988 11.289 3.746 1 96.5 100 LYS B O 1
ATOM 1964 N N . GLN B 1 101 ? 6.031 12.367 3.836 1 96.69 101 GLN B N 1
ATOM 1965 C CA . GLN B 1 101 ? 6.457 13.258 4.91 1 96.69 101 GLN B CA 1
ATOM 1966 C C . GLN B 1 101 ? 6.809 12.469 6.168 1 96.69 101 GLN B C 1
ATOM 1968 O O . GLN B 1 101 ? 7.828 12.734 6.809 1 96.69 101 GLN B O 1
ATOM 1973 N N . VAL B 1 102 ? 5.996 11.523 6.492 1 98.38 102 VAL B N 1
ATOM 1974 C CA . VAL B 1 102 ? 6.203 10.734 7.707 1 98.38 102 VAL B CA 1
ATOM 1975 C C . VAL B 1 102 ? 7.457 9.875 7.559 1 98.38 102 VAL B C 1
ATOM 1977 O O . VAL B 1 102 ? 8.258 9.773 8.492 1 98.38 102 VAL B O 1
ATOM 1980 N N . ILE B 1 103 ? 7.66 9.266 6.395 1 98.25 103 ILE B N 1
ATOM 1981 C CA . ILE B 1 103 ? 8.859 8.477 6.141 1 98.25 103 ILE B CA 1
ATOM 1982 C C . ILE B 1 103 ? 10.094 9.367 6.25 1 98.25 103 ILE B C 1
ATOM 1984 O O . ILE B 1 103 ? 11.086 8.977 6.871 1 98.25 103 ILE B O 1
ATOM 1988 N N . GLN B 1 104 ? 10.039 10.562 5.688 1 97.38 104 GLN B N 1
ATOM 1989 C CA . GLN B 1 104 ? 11.188 11.461 5.703 1 97.38 104 GLN B CA 1
ATOM 1990 C C . GLN B 1 104 ? 11.523 11.898 7.129 1 97.38 104 GLN B C 1
ATOM 1992 O O . GLN B 1 104 ? 12.695 12.062 7.473 1 97.38 104 GLN B O 1
ATOM 1997 N N . GLU B 1 105 ? 10.562 12.094 7.98 1 97.75 105 GLU B N 1
ATOM 1998 C CA . GLU B 1 105 ? 10.82 12.453 9.375 1 97.75 105 GLU B CA 1
ATOM 1999 C C . GLU B 1 105 ? 11.469 11.297 10.125 1 97.75 105 GLU B C 1
ATOM 2001 O O . GLU B 1 105 ? 12.32 11.516 10.992 1 97.75 105 GLU B O 1
ATOM 2006 N N . LYS B 1 106 ? 11.125 10.062 9.719 1 97.62 106 LYS B N 1
ATOM 2007 C CA . LYS B 1 106 ? 11.625 8.883 10.438 1 97.62 106 LYS B CA 1
ATOM 2008 C C . LYS B 1 106 ? 12.984 8.445 9.906 1 97.62 106 LYS B C 1
ATOM 2010 O O . LYS B 1 106 ? 13.805 7.91 10.648 1 97.62 106 LYS B O 1
ATOM 2015 N N . PHE B 1 107 ? 13.258 8.695 8.594 1 97.31 107 PHE B N 1
ATOM 2016 C CA . PHE B 1 107 ? 14.406 8.062 7.961 1 97.31 107 PHE B CA 1
ATOM 2017 C C . PHE B 1 107 ? 15.297 9.109 7.293 1 97.31 107 PHE B C 1
ATOM 2019 O O . PHE B 1 107 ? 16.469 8.859 7.035 1 97.31 107 PHE B O 1
ATOM 2026 N N . GLY B 1 108 ? 14.727 10.25 6.984 1 96 108 GLY B N 1
ATOM 2027 C CA . GLY B 1 108 ? 15.406 11.188 6.102 1 96 108 GLY B CA 1
ATOM 2028 C C . GLY B 1 108 ? 15.016 11.023 4.645 1 96 108 GLY B C 1
ATOM 2029 O O . GLY B 1 108 ? 13.961 10.461 4.34 1 96 108 GLY B O 1
ATOM 2030 N N . ASP B 1 109 ? 15.742 11.602 3.764 1 95.75 109 ASP B N 1
ATOM 2031 C CA . ASP B 1 109 ? 15.453 11.594 2.332 1 95.75 109 ASP B CA 1
ATOM 2032 C C . ASP B 1 109 ? 15.898 10.273 1.692 1 95.75 109 ASP B C 1
ATOM 2034 O O . ASP B 1 109 ? 17.031 9.836 1.89 1 95.75 109 ASP B O 1
ATOM 2038 N N . GLY B 1 110 ? 15.016 9.625 1.048 1 96.38 110 GLY B N 1
ATOM 2039 C CA . GLY B 1 110 ? 15.281 8.344 0.412 1 96.38 110 GLY B CA 1
ATOM 2040 C C . GLY B 1 110 ? 14.031 7.684 -0.141 1 96.38 110 GLY B C 1
ATOM 2041 O O . GLY B 1 110 ? 13.016 8.352 -0.36 1 96.38 110 GLY B O 1
ATOM 2042 N N . ILE B 1 111 ? 14.164 6.406 -0.515 1 96.75 111 ILE B N 1
ATOM 2043 C CA . ILE B 1 111 ? 13.055 5.645 -1.072 1 96.75 111 ILE B CA 1
ATOM 2044 C C . ILE B 1 111 ? 12.938 4.301 -0.351 1 96.75 111 ILE B C 1
ATOM 2046 O O . ILE B 1 111 ? 13.875 3.871 0.326 1 96.75 111 ILE B O 1
ATOM 2050 N N . MET B 1 112 ? 11.734 3.785 -0.387 1 96.81 112 MET B N 1
ATOM 2051 C CA . MET B 1 112 ? 11.523 2.418 0.083 1 96.81 112 MET B CA 1
ATOM 2052 C C . MET B 1 112 ? 11.758 1.414 -1.04 1 96.81 112 MET B C 1
ATOM 2054 O O . MET B 1 112 ? 11.219 1.565 -2.139 1 96.81 112 MET B O 1
ATOM 2058 N N . SER B 1 113 ? 12.531 0.36 -0.771 1 94.75 113 SER B N 1
ATOM 2059 C CA . SER B 1 113 ? 12.852 -0.66 -1.766 1 94.75 113 SER B CA 1
ATOM 2060 C C . SER B 1 113 ? 11.609 -1.461 -2.152 1 94.75 113 SER B C 1
ATOM 2062 O O . SER B 1 113 ? 10.844 -1.89 -1.285 1 94.75 113 SER B O 1
ATOM 2064 N N . ALA B 1 114 ? 11.453 -1.645 -3.428 1 91.81 114 ALA B N 1
ATOM 2065 C CA . ALA B 1 114 ? 10.43 -2.557 -3.934 1 91.81 114 ALA B CA 1
ATOM 2066 C C . ALA B 1 114 ? 11.047 -3.885 -4.363 1 91.81 114 ALA B C 1
ATOM 2068 O O . ALA B 1 114 ? 10.359 -4.738 -4.934 1 91.81 114 ALA B O 1
ATOM 2069 N N . ILE B 1 115 ? 12.336 -4.09 -4.125 1 90.94 115 ILE B N 1
ATOM 2070 C CA . ILE B 1 115 ? 13.039 -5.324 -4.434 1 90.94 115 ILE B CA 1
ATOM 2071 C C . ILE B 1 115 ? 13.32 -6.098 -3.146 1 90.94 115 ILE B C 1
ATOM 2073 O O . ILE B 1 115 ? 12.867 -7.234 -2.984 1 90.94 115 ILE B O 1
ATOM 2077 N N . ASP B 1 116 ? 14.18 -5.41 -2.254 1 94.94 116 ASP B N 1
ATOM 2078 C CA . ASP B 1 116 ? 14.234 -5.945 -0.898 1 94.94 116 ASP B CA 1
ATOM 2079 C C . ASP B 1 116 ? 12.961 -5.613 -0.127 1 94.94 116 ASP B C 1
ATOM 2081 O O . ASP B 1 116 ? 12.938 -4.672 0.67 1 94.94 116 ASP B O 1
ATOM 2085 N N . PHE B 1 117 ? 11.953 -6.363 -0.44 1 96.56 117 PHE B N 1
ATOM 2086 C CA . PHE B 1 117 ? 10.57 -6.008 -0.136 1 96.56 117 PHE B CA 1
ATOM 2087 C C . PHE B 1 117 ? 9.742 -7.25 0.17 1 96.56 117 PHE B C 1
ATOM 2089 O O . PHE B 1 117 ? 9.945 -8.305 -0.445 1 96.56 117 PHE B O 1
ATOM 2096 N N . THR B 1 118 ? 8.812 -7.148 1.201 1 96.62 118 THR B N 1
ATOM 2097 C CA . THR B 1 118 ? 7.828 -8.188 1.485 1 96.62 118 THR B CA 1
ATOM 2098 C C . THR B 1 118 ? 6.43 -7.59 1.586 1 96.62 118 THR B C 1
ATOM 2100 O O . THR B 1 118 ? 6.273 -6.402 1.883 1 96.62 118 THR B O 1
ATOM 2103 N N . LEU B 1 119 ? 5.422 -8.344 1.296 1 97.88 119 LEU B N 1
ATOM 2104 C CA . LEU B 1 119 ? 4.016 -7.965 1.36 1 97.88 119 LEU B CA 1
ATOM 2105 C C . LEU B 1 119 ? 3.172 -9.109 1.91 1 97.88 119 LEU B C 1
ATOM 2107 O O . LEU B 1 119 ? 3.369 -10.266 1.536 1 97.88 119 LEU B O 1
ATOM 2111 N N . ASP B 1 120 ? 2.301 -8.812 2.812 1 98.06 120 ASP B N 1
ATOM 2112 C CA . ASP B 1 120 ? 1.422 -9.805 3.43 1 98.06 120 ASP B CA 1
ATOM 2113 C C . ASP B 1 120 ? -0.02 -9.305 3.477 1 98.06 120 ASP B C 1
ATOM 2115 O O . ASP B 1 120 ? -0.263 -8.102 3.57 1 98.06 120 ASP B O 1
ATOM 2119 N N . VAL B 1 121 ? -0.946 -10.227 3.326 1 98.5 121 VAL B N 1
ATOM 2120 C CA . VAL B 1 121 ? -2.375 -9.945 3.434 1 98.5 121 VAL B CA 1
ATOM 2121 C C . VAL B 1 121 ? -2.986 -10.812 4.535 1 98.5 121 VAL B C 1
ATOM 2123 O O . VAL B 1 121 ? -2.801 -12.031 4.555 1 98.5 121 VAL B O 1
ATOM 2126 N N . GLU B 1 122 ? -3.689 -10.211 5.414 1 98.25 122 GLU B N 1
ATOM 2127 C CA . GLU B 1 122 ? -4.348 -10.914 6.508 1 98.25 122 GLU B CA 1
ATOM 2128 C C . GLU B 1 122 ? -5.812 -10.5 6.633 1 98.25 122 GLU B C 1
ATOM 2130 O O . GLU B 1 122 ? -6.199 -9.43 6.164 1 98.25 122 GLU B O 1
ATOM 2135 N N . LYS B 1 123 ? -6.629 -11.438 7.199 1 98 123 LYS B N 1
ATOM 2136 C CA . LYS B 1 123 ? -7.992 -11.141 7.625 1 98 123 LYS B CA 1
ATOM 2137 C C . LYS B 1 123 ? -8.039 -10.797 9.109 1 98 123 LYS B C 1
ATOM 2139 O O . LYS B 1 123 ? -7.598 -11.578 9.953 1 98 123 LYS B O 1
ATOM 2144 N N . GLU B 1 124 ? -8.438 -9.57 9.375 1 97.25 124 GLU B N 1
ATOM 2145 C CA . GLU B 1 124 ? -8.609 -9.133 10.758 1 97.25 124 GLU B CA 1
ATOM 2146 C C . GLU B 1 124 ? -10.086 -9.133 11.156 1 97.25 124 GLU B C 1
ATOM 2148 O O . GLU B 1 124 ? -10.891 -8.406 10.578 1 97.25 124 GLU B O 1
ATOM 2153 N N . ALA B 1 125 ? -10.383 -9.93 12.227 1 96.25 125 ALA B N 1
ATOM 2154 C CA . ALA B 1 125 ? -11.758 -9.953 12.719 1 96.25 125 ALA B CA 1
ATOM 2155 C C . ALA B 1 125 ? -12.125 -8.633 13.398 1 96.25 125 ALA B C 1
ATOM 2157 O O . ALA B 1 125 ? -11.312 -8.062 14.133 1 96.25 125 ALA B O 1
ATOM 2158 N N . ASP B 1 126 ? -13.242 -8.18 13.023 1 95.19 126 ASP B N 1
ATOM 2159 C CA . ASP B 1 126 ? -13.766 -6.941 13.602 1 95.19 126 ASP B CA 1
ATOM 2160 C C . ASP B 1 126 ? -15.281 -7.016 13.781 1 95.19 126 ASP B C 1
ATOM 2162 O O . ASP B 1 126 ? -15.992 -7.48 12.891 1 95.19 126 ASP B O 1
ATOM 2166 N N . PRO B 1 127 ? -15.766 -6.625 14.969 1 94.81 127 PRO B N 1
ATOM 2167 C CA . PRO B 1 127 ? -17.219 -6.672 15.211 1 94.81 127 PRO B CA 1
ATOM 2168 C C . PRO B 1 127 ? -18.016 -5.879 14.18 1 94.81 127 PRO B C 1
ATOM 2170 O O . PRO B 1 127 ? -19.172 -6.203 13.898 1 94.81 127 PRO B O 1
ATOM 2173 N N . LYS B 1 128 ? -17.516 -4.887 13.594 1 93.62 128 LYS B N 1
ATOM 2174 C CA . LYS B 1 128 ? -18.203 -4.047 12.609 1 93.62 128 LYS B CA 1
ATOM 2175 C C . LYS B 1 128 ? -18 -4.582 11.195 1 93.62 128 LYS B C 1
ATOM 2177 O O . LYS B 1 128 ? -18.469 -3.977 10.227 1 93.62 128 LYS B O 1
ATOM 2182 N N . GLY B 1 129 ? -17.266 -5.742 11.07 1 94.56 129 GLY B N 1
ATOM 2183 C CA . GLY B 1 129 ? -16.953 -6.367 9.797 1 94.56 129 GLY B CA 1
ATOM 2184 C C . GLY B 1 129 ? -15.477 -6.648 9.625 1 94.56 129 GLY B C 1
ATOM 2185 O O . GLY B 1 129 ? -14.633 -5.82 9.977 1 94.56 129 GLY B O 1
ATOM 2186 N N . ASP B 1 130 ? -15.234 -7.797 9.062 1 97.62 130 ASP B N 1
ATOM 2187 C CA . ASP B 1 130 ? -13.844 -8.211 8.883 1 97.62 130 ASP B CA 1
ATOM 2188 C C . ASP B 1 130 ? -13.062 -7.184 8.07 1 97.62 130 ASP B C 1
ATOM 2190 O O . ASP B 1 130 ? -13.625 -6.504 7.211 1 97.62 130 ASP B O 1
ATOM 2194 N N . ARG B 1 131 ? -11.812 -7.07 8.375 1 98.62 131 ARG B N 1
ATOM 2195 C CA . ARG B 1 131 ? -10.969 -6.082 7.707 1 98.62 131 ARG B CA 1
ATOM 2196 C C . ARG B 1 131 ? -9.852 -6.758 6.922 1 98.62 131 ARG B C 1
ATOM 2198 O O . ARG B 1 131 ? -9.32 -7.789 7.344 1 98.62 131 ARG B O 1
ATOM 2205 N N . VAL B 1 132 ? -9.531 -6.195 5.727 1 98.69 132 VAL B N 1
ATOM 2206 C CA . VAL B 1 132 ? -8.328 -6.555 4.988 1 98.69 132 VAL B CA 1
ATOM 2207 C C . VAL B 1 132 ? -7.133 -5.789 5.547 1 98.69 132 VAL B C 1
ATOM 2209 O O . VAL B 1 132 ? -7.137 -4.559 5.578 1 98.69 132 VAL B O 1
ATOM 2212 N N . LYS B 1 133 ? -6.156 -6.477 6.031 1 98.62 133 LYS B N 1
ATOM 2213 C CA . LYS B 1 133 ? -4.91 -5.871 6.5 1 98.62 133 LYS B CA 1
ATOM 2214 C C . LYS B 1 133 ? -3.756 -6.188 5.555 1 98.62 133 LYS B C 1
ATOM 2216 O O . LYS B 1 133 ? -3.426 -7.355 5.34 1 98.62 133 LYS B O 1
ATOM 2221 N N . ILE B 1 134 ? -3.162 -5.203 5 1 98.44 134 ILE B N 1
ATOM 2222 C CA . ILE B 1 134 ? -2.004 -5.336 4.125 1 98.44 134 ILE B CA 1
ATOM 2223 C C . ILE B 1 134 ? -0.773 -4.734 4.797 1 98.44 134 ILE B C 1
ATOM 2225 O O . ILE B 1 134 ? -0.808 -3.59 5.258 1 98.44 134 ILE B O 1
ATOM 2229 N N . THR B 1 135 ? 0.272 -5.504 4.906 1 98.56 135 THR B N 1
ATOM 2230 C CA . THR B 1 135 ? 1.542 -5.035 5.449 1 98.56 135 THR B CA 1
ATOM 2231 C C . THR B 1 135 ? 2.637 -5.082 4.387 1 98.56 135 THR B C 1
ATOM 2233 O O . THR B 1 135 ? 2.893 -6.137 3.801 1 98.56 135 THR B O 1
ATOM 2236 N N . MET B 1 136 ? 3.223 -3.967 4.125 1 98.19 136 MET B N 1
ATOM 2237 C CA . MET B 1 136 ? 4.367 -3.85 3.23 1 98.19 136 MET B CA 1
ATOM 2238 C C . MET B 1 136 ? 5.629 -3.473 4.004 1 98.19 136 MET B C 1
ATOM 2240 O O . MET B 1 136 ? 5.59 -2.596 4.871 1 98.19 136 MET B O 1
ATOM 2244 N N . SER B 1 137 ? 6.723 -4.109 3.748 1 98.19 137 SER B N 1
ATOM 2245 C CA . SER B 1 137 ? 8.008 -3.809 4.371 1 98.19 137 SER B CA 1
ATOM 2246 C C . SER B 1 137 ? 9.133 -3.779 3.34 1 98.19 137 SER B C 1
ATOM 2248 O O . SER B 1 137 ? 9.352 -4.758 2.627 1 98.19 137 SER B O 1
ATOM 2250 N N . GLY B 1 138 ? 9.781 -2.672 3.215 1 98.06 138 GLY B N 1
ATOM 2251 C CA . GLY B 1 138 ? 10.898 -2.51 2.303 1 98.06 138 GLY B CA 1
ATOM 2252 C C . GLY B 1 138 ? 12.102 -1.845 2.945 1 98.06 138 GLY B C 1
ATOM 2253 O O . GLY B 1 138 ? 11.945 -0.977 3.807 1 98.06 138 GLY B O 1
ATOM 2254 N N . LYS B 1 139 ? 13.258 -2.293 2.533 1 98 139 LYS B N 1
ATOM 2255 C CA . LYS B 1 139 ? 14.477 -1.652 3.023 1 98 139 LYS B CA 1
ATOM 2256 C C . LYS B 1 139 ? 14.523 -0.179 2.629 1 98 139 LYS B C 1
ATOM 2258 O O . LYS B 1 139 ? 14.188 0.175 1.495 1 98 139 LYS B O 1
ATOM 2263 N N . PHE B 1 140 ? 14.844 0.679 3.602 1 98.19 140 PHE B N 1
ATOM 2264 C CA . PHE B 1 140 ? 15.016 2.09 3.279 1 98.19 140 PHE B CA 1
ATOM 2265 C C . PHE B 1 140 ? 16.344 2.326 2.58 1 98.19 140 PHE B C 1
ATOM 2267 O O . PHE B 1 140 ? 17.375 1.786 2.994 1 98.19 140 PHE B O 1
ATOM 2274 N N . LEU B 1 141 ? 16.328 3.08 1.523 1 96.75 141 LEU B N 1
ATOM 2275 C CA . LEU B 1 141 ? 17.5 3.455 0.746 1 96.75 141 LEU B CA 1
ATOM 2276 C C . LEU B 1 141 ? 17.703 4.965 0.765 1 96.75 141 LEU B C 1
ATOM 2278 O O . LEU B 1 141 ? 17.094 5.691 -0.019 1 96.75 141 LEU B O 1
ATOM 2282 N N . PRO B 1 142 ? 18.609 5.461 1.606 1 94.44 142 PRO B N 1
ATOM 2283 C CA . PRO B 1 142 ? 18.859 6.902 1.645 1 94.44 142 PRO B CA 1
ATOM 2284 C C . PRO B 1 142 ? 19.562 7.41 0.387 1 94.44 142 PRO B C 1
ATOM 2286 O O . PRO B 1 142 ? 20.391 6.699 -0.193 1 94.44 142 PRO B O 1
ATOM 2289 N N . TYR B 1 143 ? 19.125 8.625 0.011 1 92.25 143 TYR B N 1
ATOM 2290 C CA . TYR B 1 143 ? 19.906 9.258 -1.058 1 92.25 143 TYR B CA 1
ATOM 2291 C C . TYR B 1 143 ? 21.312 9.586 -0.593 1 92.25 143 TYR B C 1
ATOM 2293 O O . TYR B 1 143 ? 21.516 10.008 0.548 1 92.25 143 TYR B O 1
ATOM 2301 N N . LYS B 1 144 ? 22.391 9.141 -1.429 1 84.44 144 LYS B N 1
ATOM 2302 C CA . LYS B 1 144 ? 23.797 9.438 -1.12 1 84.44 144 LYS B CA 1
ATOM 2303 C C . LYS B 1 144 ? 24.203 10.797 -1.678 1 84.44 144 LYS B C 1
ATOM 2305 O O . LYS B 1 144 ? 23.75 11.195 -2.752 1 84.44 144 LYS B O 1
ATOM 2310 N N . LYS B 1 145 ? 24.906 11.539 -0.78 1 77.12 145 LYS B N 1
ATOM 2311 C CA . LYS B 1 145 ? 25.578 12.734 -1.269 1 77.12 145 LYS B CA 1
ATOM 2312 C C . LYS B 1 145 ? 26.906 12.383 -1.936 1 77.12 145 LYS B C 1
ATOM 2314 O O . LYS B 1 145 ? 27.656 11.547 -1.431 1 77.12 145 LYS B O 1
ATOM 2319 N N . TRP B 1 146 ? 27.031 12.562 -3.268 1 66 146 TRP B N 1
ATOM 2320 C CA . TRP B 1 146 ? 28.328 12.328 -3.879 1 66 146 TRP B CA 1
ATOM 2321 C C . TRP B 1 146 ? 29.062 13.648 -4.113 1 66 146 TRP B C 1
ATOM 2323 O O . TRP B 1 146 ? 28.422 14.703 -4.203 1 66 146 TRP B O 1
#